Protein AF-A0A1R1I3P3-F1 (afdb_monomer)

Secondary structure (DSSP, 8-state):
--EEEEE-TTSSEEEEEETTEEEEEEE-GGGGGT--HHHHHHHHHHHHHHHSPP-----------EE--GGGHHHHHHHHHHHHHHHHHHHHHHHTTS--TTPEEEEE-TTSSEEEEEETTEEEEEEE-HHHHTT--HHHHHHHHHHHS-SSSB------HHHHHHHHHHHHHHTT-EE-

Mean predicted aligned error: 9.53 Å

Solvent-accessible surface area (backbone atoms only — not comparable to full-atom values): 10132 Å² total; per-residue (Å²): 133,66,75,46,80,47,66,48,98,83,69,39,39,41,36,32,33,48,78,53,29,73,79,45,64,48,66,43,91,66,38,72,85,77,34,56,50,60,55,45,23,51,49,53,26,51,56,53,53,70,68,48,80,75,82,77,70,79,69,84,75,80,74,77,71,59,46,70,51,78,90,39,46,68,61,30,54,48,26,52,47,50,18,51,49,28,44,48,53,40,52,50,36,39,75,71,60,78,46,61,78,71,50,69,45,76,39,63,40,89,87,62,46,37,38,34,34,24,43,52,38,25,68,65,37,44,46,44,33,52,80,54,56,76,71,50,51,66,66,59,53,38,50,53,52,60,66,50,51,58,84,49,37,64,40,82,45,86,73,52,67,35,53,52,50,16,50,51,24,48,57,58,27,51,72,49,46,41,79,112

Structure (mmCIF, N/CA/C/O backbone):
data_AF-A0A1R1I3P3-F1
#
_entry.id   AF-A0A1R1I3P3-F1
#
loop_
_atom_site.group_PDB
_atom_site.id
_atom_site.type_symbol
_atom_site.label_atom_id
_atom_site.label_alt_id
_atom_site.label_comp_id
_atom_site.label_asym_id
_atom_site.label_entity_id
_atom_site.label_seq_id
_atom_site.pdbx_PDB_ins_code
_atom_site.Cartn_x
_atom_site.Cartn_y
_atom_site.Cartn_z
_atom_site.occupancy
_atom_site.B_iso_or_equiv
_atom_site.auth_seq_id
_atom_site.auth_comp_id
_atom_site.auth_asym_id
_atom_site.auth_atom_id
_atom_site.pdbx_PDB_model_num
ATOM 1 N N . MET A 1 1 ? -11.882 16.294 -6.251 1.00 59.34 1 MET A N 1
ATOM 2 C CA . MET A 1 1 ? -11.365 14.958 -5.890 1.00 59.34 1 MET A CA 1
ATOM 3 C C . MET A 1 1 ? -12.566 14.120 -5.475 1.00 59.34 1 MET A C 1
ATOM 5 O O . MET A 1 1 ? -13.520 14.703 -4.979 1.00 59.34 1 MET A O 1
ATOM 9 N N . GLN A 1 2 ? -12.618 12.830 -5.819 1.00 70.75 2 GLN A N 1
ATOM 10 C CA . GLN A 1 2 ? -13.763 11.983 -5.459 1.00 70.75 2 GLN A CA 1
ATOM 11 C C . GLN A 1 2 ? -13.551 11.444 -4.045 1.00 70.75 2 GLN A C 1
ATOM 13 O O . GLN A 1 2 ? -12.570 10.749 -3.788 1.00 70.75 2 GLN A O 1
ATOM 18 N N . GLU A 1 3 ? -14.459 11.804 -3.145 1.00 84.69 3 GLU A N 1
ATOM 19 C CA . GLU A 1 3 ? -14.539 11.258 -1.796 1.00 84.69 3 GLU A CA 1
ATOM 20 C C . GLU A 1 3 ? -15.304 9.933 -1.855 1.00 84.69 3 GLU A C 1
ATOM 22 O O . GLU A 1 3 ? -16.403 9.864 -2.409 1.00 84.69 3 GLU A O 1
ATOM 27 N N . THR A 1 4 ? -14.709 8.869 -1.318 1.00 87.56 4 THR A N 1
ATOM 28 C CA . THR A 1 4 ? -15.334 7.546 -1.248 1.00 87.56 4 THR A CA 1
ATOM 29 C C . THR A 1 4 ? -15.531 7.171 0.211 1.00 87.56 4 THR A C 1
ATOM 31 O O . THR A 1 4 ? -14.561 6.969 0.941 1.00 87.56 4 THR A O 1
ATOM 34 N N . VAL A 1 5 ? -16.791 7.065 0.630 1.00 90.50 5 VAL A N 1
ATOM 35 C CA . VAL A 1 5 ? -17.164 6.587 1.965 1.00 90.50 5 VAL A CA 1
ATOM 36 C C . VAL A 1 5 ? -17.455 5.095 1.888 1.00 90.50 5 VAL A C 1
ATOM 38 O O . VAL A 1 5 ? -18.222 4.638 1.039 1.00 90.50 5 VAL A O 1
ATOM 41 N N . ILE A 1 6 ? -16.815 4.328 2.763 1.00 91.81 6 ILE A N 1
ATOM 42 C CA . ILE A 1 6 ? -16.831 2.871 2.752 1.00 91.81 6 ILE A CA 1
ATOM 43 C C . ILE A 1 6 ? -17.175 2.385 4.153 1.00 91.81 6 ILE A C 1
ATOM 45 O O . ILE A 1 6 ? -16.448 2.654 5.106 1.00 91.81 6 ILE A O 1
ATOM 49 N N . THR A 1 7 ? -18.260 1.630 4.267 1.00 91.81 7 THR A N 1
ATOM 50 C CA . THR A 1 7 ? -18.729 1.067 5.536 1.00 91.81 7 THR A CA 1
ATOM 51 C C . THR A 1 7 ? -18.629 -0.454 5.552 1.00 91.81 7 THR A C 1
ATOM 53 O O . THR A 1 7 ? -18.677 -1.115 4.501 1.00 91.81 7 THR A O 1
ATOM 56 N N . ASP A 1 8 ? -18.454 -1.015 6.748 1.00 91.12 8 ASP A N 1
ATOM 57 C CA . ASP A 1 8 ? -18.639 -2.444 6.984 1.00 91.12 8 ASP A CA 1
ATOM 58 C C . ASP A 1 8 ? -20.129 -2.823 6.952 1.00 91.12 8 ASP A C 1
ATOM 60 O O . ASP A 1 8 ? -21.018 -1.983 7.086 1.00 91.12 8 ASP A O 1
ATOM 64 N N . GLU A 1 9 ? -20.414 -4.117 6.805 1.00 85.62 9 GLU A N 1
ATOM 65 C CA . GLU A 1 9 ? -21.789 -4.635 6.731 1.00 85.62 9 GLU A CA 1
ATOM 66 C C . GLU A 1 9 ? -22.597 -4.366 8.005 1.00 85.62 9 GLU A C 1
ATOM 68 O O . GLU A 1 9 ? -23.824 -4.283 7.965 1.00 85.62 9 GLU A O 1
ATOM 73 N N . SER A 1 10 ? -21.917 -4.212 9.143 1.00 83.50 10 SER A N 1
ATOM 74 C CA . SER A 1 10 ? -22.558 -3.988 10.432 1.00 83.50 10 SER A CA 1
ATOM 75 C C . SER A 1 10 ? -22.779 -2.497 10.749 1.00 83.50 10 SER A C 1
ATOM 77 O O . SER A 1 10 ? -23.494 -2.180 11.707 1.00 83.50 10 SER A O 1
ATOM 79 N N . GLY A 1 11 ? -22.191 -1.587 9.961 1.00 85.81 11 GLY A N 1
ATOM 80 C CA . GLY A 1 11 ? -22.205 -0.138 10.184 1.00 85.81 11 GLY A CA 1
ATOM 81 C C . GLY A 1 11 ? -21.395 0.317 11.404 1.00 85.81 11 GLY A C 1
ATOM 82 O O . GLY A 1 11 ? -21.608 1.414 11.915 1.00 85.81 11 GLY A O 1
ATOM 83 N N . ALA A 1 12 ? -20.513 -0.535 11.922 1.00 88.00 12 ALA A N 1
ATOM 84 C CA . ALA A 1 12 ? -19.663 -0.238 13.067 1.00 88.00 12 ALA A CA 1
ATOM 85 C C . ALA A 1 12 ? -18.351 0.460 12.681 1.00 88.00 12 ALA A C 1
ATOM 87 O O . ALA A 1 12 ? -17.702 1.031 13.556 1.00 88.00 12 ALA A O 1
ATOM 88 N N . ILE A 1 13 ? -17.952 0.406 11.411 1.00 92.19 13 ILE A N 1
ATOM 89 C CA . ILE A 1 13 ? -16.716 0.981 10.888 1.00 92.19 13 ILE A CA 1
ATOM 90 C C . ILE A 1 13 ? -17.043 1.749 9.611 1.00 92.19 13 ILE A C 1
ATOM 92 O O . ILE A 1 13 ? -17.599 1.201 8.660 1.00 92.19 13 ILE A O 1
ATOM 96 N N . GLU A 1 14 ? -16.652 3.017 9.580 1.00 93.31 14 GLU A N 1
ATOM 97 C CA . GLU A 1 14 ? -16.779 3.898 8.421 1.00 93.31 14 GLU A CA 1
ATOM 98 C C . GLU A 1 14 ? -15.404 4.484 8.097 1.00 93.31 14 GLU A C 1
ATOM 100 O O . GLU A 1 14 ? -14.718 5.010 8.975 1.00 93.31 14 GLU A O 1
ATOM 105 N N . ILE A 1 15 ? -14.990 4.363 6.837 1.00 93.56 15 ILE A N 1
ATOM 106 C CA . ILE A 1 15 ? -13.714 4.862 6.327 1.00 93.56 15 ILE A CA 1
ATOM 107 C C . ILE A 1 15 ? -13.992 5.806 5.166 1.00 93.56 15 ILE A C 1
ATOM 109 O O . ILE A 1 15 ? -14.645 5.426 4.193 1.00 93.56 15 ILE A O 1
ATOM 113 N N . THR A 1 16 ? -13.452 7.016 5.250 1.00 93.19 16 THR A N 1
ATOM 114 C CA . THR A 1 16 ? -13.465 7.984 4.155 1.00 93.19 16 THR A CA 1
ATOM 115 C C . THR A 1 16 ? -12.097 8.013 3.493 1.00 93.19 16 THR A C 1
ATOM 117 O O . THR A 1 16 ? -11.084 8.271 4.150 1.00 93.19 16 THR A O 1
ATOM 120 N N . VAL A 1 17 ? -12.077 7.772 2.184 1.00 90.69 17 VAL A N 1
ATOM 121 C CA . VAL A 1 17 ? -10.877 7.830 1.347 1.00 90.69 17 VAL A CA 1
ATOM 122 C C . VAL A 1 17 ? -11.019 8.963 0.340 1.00 90.69 17 VAL A C 1
ATOM 124 O O . VAL A 1 17 ? -12.005 9.026 -0.397 1.00 90.69 17 VAL A O 1
ATOM 127 N N . GLU A 1 18 ? -10.021 9.840 0.284 1.00 90.25 18 GLU A N 1
ATOM 128 C CA . GLU A 1 18 ? -9.917 10.892 -0.724 1.00 90.25 18 GLU A CA 1
ATOM 129 C C . GLU A 1 18 ? -8.714 10.600 -1.631 1.00 90.25 18 GLU A C 1
ATOM 131 O O . GLU A 1 18 ? -7.562 10.594 -1.199 1.00 90.25 18 GLU A O 1
ATOM 136 N N . GLY A 1 19 ? -8.973 10.299 -2.908 1.00 86.50 19 GLY A N 1
ATOM 137 C CA . GLY A 1 19 ? -7.924 9.869 -3.836 1.00 86.50 19 GLY A CA 1
ATOM 138 C C . GLY A 1 19 ? -7.300 8.529 -3.429 1.00 86.50 19 GLY A C 1
ATOM 139 O O . GLY A 1 19 ? -7.876 7.478 -3.695 1.00 86.50 19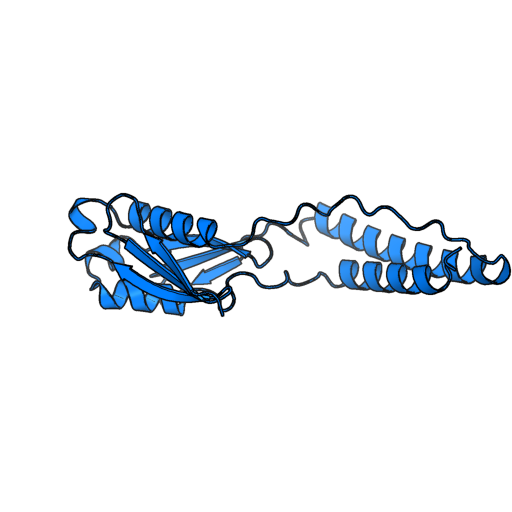 GLY A O 1
ATOM 140 N N . LEU A 1 20 ? -6.117 8.568 -2.810 1.00 88.12 20 LEU A N 1
ATOM 141 C CA . LEU A 1 20 ? -5.396 7.399 -2.286 1.00 88.12 20 LEU A CA 1
ATOM 142 C C . LEU A 1 20 ? -5.003 7.586 -0.815 1.00 88.12 20 LEU A C 1
ATOM 144 O O . LEU A 1 20 ? -4.044 6.972 -0.361 1.00 88.12 20 LEU A O 1
ATOM 148 N N . GLU A 1 21 ? -5.706 8.436 -0.072 1.00 91.25 21 GLU A N 1
ATOM 149 C CA . GLU A 1 21 ? -5.425 8.711 1.338 1.00 91.25 21 GLU A CA 1
ATOM 150 C C . GLU A 1 21 ? -6.662 8.440 2.191 1.00 91.25 21 GLU A C 1
ATOM 152 O O . GLU A 1 21 ? -7.773 8.835 1.833 1.00 91.25 21 GLU A O 1
ATOM 157 N N . VAL A 1 22 ? -6.481 7.767 3.333 1.00 91.50 22 VAL A N 1
ATOM 158 C CA . VAL A 1 22 ? -7.542 7.672 4.342 1.00 91.50 22 VAL A CA 1
ATOM 159 C C . VAL A 1 22 ? -7.579 8.986 5.116 1.00 91.50 22 VAL A C 1
ATOM 161 O O . VAL A 1 22 ? -6.639 9.304 5.843 1.00 91.50 22 VAL A O 1
ATOM 164 N N . VAL A 1 23 ? -8.669 9.737 4.967 1.00 92.69 23 VAL A N 1
ATOM 165 C CA . VAL A 1 23 ? -8.857 11.047 5.615 1.00 92.69 23 VAL A CA 1
ATOM 166 C C . VAL A 1 23 ? -9.720 10.963 6.872 1.00 92.69 23 VAL A C 1
ATOM 168 O O . VAL A 1 23 ? -9.645 11.836 7.734 1.00 92.69 23 VAL A O 1
ATOM 171 N N . SER A 1 24 ? -10.530 9.909 7.010 1.00 92.12 24 SER A N 1
ATOM 172 C CA . SER A 1 24 ? -11.325 9.670 8.214 1.00 92.12 24 SER A CA 1
ATOM 173 C C . SER A 1 24 ? -11.512 8.182 8.481 1.00 92.12 24 SER A C 1
ATOM 175 O O . SER A 1 24 ? -11.724 7.397 7.558 1.00 92.12 24 SER A O 1
ATOM 177 N N . LEU A 1 25 ? -11.470 7.818 9.761 1.00 93.88 25 LEU A N 1
ATOM 178 C CA . LEU A 1 25 ? -11.814 6.503 10.283 1.00 93.88 25 LEU A CA 1
ATOM 179 C C . LEU A 1 25 ? -12.724 6.706 11.493 1.00 93.88 25 LEU A C 1
ATOM 181 O O . LEU A 1 25 ? -12.329 7.322 12.483 1.00 93.88 25 LEU A O 1
ATOM 185 N N . ARG A 1 26 ? -13.943 6.181 11.422 1.00 92.38 26 ARG A N 1
ATOM 186 C CA . ARG A 1 26 ? -14.899 6.182 12.529 1.00 92.38 26 ARG A CA 1
ATOM 187 C C . ARG A 1 26 ? -15.169 4.757 12.966 1.00 92.38 26 ARG A C 1
ATOM 189 O O . ARG A 1 26 ? -15.488 3.896 12.152 1.00 92.38 26 ARG A O 1
ATOM 196 N N . ILE A 1 27 ? -15.068 4.537 14.272 1.00 91.88 27 ILE A N 1
ATOM 197 C CA . ILE A 1 27 ? -15.318 3.250 14.917 1.00 91.88 27 ILE A CA 1
ATOM 198 C C . ILE A 1 27 ? -16.447 3.456 15.929 1.00 91.88 27 ILE A C 1
ATOM 200 O O . ILE A 1 27 ? -16.345 4.293 16.827 1.00 91.88 27 ILE A O 1
ATOM 204 N N . SER A 1 28 ? -17.532 2.700 15.782 1.00 91.19 28 SER A N 1
ATOM 205 C CA . SER A 1 28 ? -18.677 2.718 16.694 1.00 91.19 28 SER A CA 1
ATOM 206 C C . SER A 1 28 ? -18.267 2.286 18.098 1.00 91.19 28 SER A C 1
ATOM 208 O O . SER A 1 28 ? -17.471 1.367 18.262 1.00 91.19 28 SER A O 1
ATOM 210 N N . ALA A 1 29 ? -18.880 2.864 19.131 1.00 87.69 29 ALA A N 1
ATOM 211 C CA . ALA A 1 29 ? -18.634 2.472 20.519 1.00 87.69 29 ALA A CA 1
ATOM 212 C C . ALA A 1 29 ? -18.953 0.996 20.817 1.00 87.69 29 ALA A C 1
ATOM 214 O O . ALA A 1 29 ? -18.327 0.408 21.697 1.00 87.69 29 ALA A O 1
ATOM 215 N N . SER A 1 30 ? -19.867 0.393 20.054 1.00 87.69 30 SER A N 1
ATOM 216 C CA . SER A 1 30 ? -20.256 -1.018 20.170 1.00 87.69 30 SER A CA 1
ATOM 217 C C . SER A 1 30 ? -19.355 -1.982 19.391 1.00 87.69 30 SER A C 1
ATOM 219 O O . SER A 1 30 ? -19.684 -3.159 19.262 1.00 87.69 30 SER A O 1
ATOM 221 N N . TRP A 1 31 ? -18.212 -1.529 18.857 1.00 87.56 31 TRP A N 1
ATOM 222 C CA . TRP A 1 31 ? -17.320 -2.407 18.090 1.00 87.56 31 TRP A CA 1
ATOM 223 C C . TRP A 1 31 ? -16.853 -3.620 18.903 1.00 87.56 31 TRP A C 1
ATOM 225 O O . TRP A 1 31 ? -16.739 -4.706 18.349 1.00 87.56 31 TRP A O 1
ATOM 235 N N . ARG A 1 32 ? -16.649 -3.465 20.219 1.00 87.88 32 ARG A N 1
ATOM 236 C CA . ARG A 1 32 ? -16.201 -4.551 21.110 1.00 87.88 32 ARG A CA 1
ATOM 237 C C . ARG A 1 32 ? -17.240 -5.651 21.303 1.00 87.88 32 ARG A C 1
ATOM 239 O O . ARG A 1 32 ? -16.870 -6.769 21.637 1.00 87.88 32 ARG A O 1
ATOM 246 N N . ASP A 1 33 ? -18.515 -5.349 21.069 1.00 89.44 33 ASP A N 1
ATOM 247 C CA . ASP A 1 33 ? -19.588 -6.345 21.132 1.00 89.44 33 ASP A CA 1
ATOM 248 C C . ASP A 1 33 ? -19.591 -7.249 19.888 1.00 89.44 33 ASP A C 1
ATOM 250 O O . ASP A 1 33 ? -20.281 -8.266 19.855 1.00 89.44 33 ASP A O 1
ATOM 254 N N . ARG A 1 34 ? -18.856 -6.849 18.842 1.00 85.88 34 ARG A N 1
ATOM 255 C CA . ARG A 1 34 ? -18.915 -7.441 17.500 1.00 85.88 34 ARG A CA 1
ATOM 256 C C . ARG A 1 34 ? -17.579 -7.962 17.000 1.00 85.88 34 ARG A C 1
ATOM 258 O O . ARG A 1 34 ? -17.573 -8.909 16.225 1.00 85.88 34 ARG A O 1
ATOM 265 N N . PHE A 1 35 ? -16.484 -7.341 17.422 1.00 89.94 35 PHE A N 1
ATOM 266 C CA . PHE A 1 35 ? -15.144 -7.645 16.952 1.00 89.94 35 PHE A CA 1
ATOM 267 C C . PHE A 1 35 ? -14.174 -7.752 18.121 1.00 89.94 35 PHE A C 1
ATOM 269 O O . PHE A 1 35 ? -14.164 -6.918 19.032 1.00 89.94 35 PHE A O 1
ATOM 276 N N . ASN A 1 36 ? -13.272 -8.723 18.041 1.00 92.31 36 ASN A N 1
ATOM 277 C CA . ASN A 1 36 ? -12.008 -8.643 18.765 1.00 92.31 36 ASN A CA 1
ATOM 278 C C . ASN A 1 36 ? -11.015 -7.702 18.028 1.00 92.31 36 ASN A C 1
ATOM 280 O O . ASN A 1 36 ? -11.242 -7.342 16.871 1.00 92.31 36 ASN A O 1
ATOM 284 N N . PRO A 1 37 ? -9.899 -7.275 18.657 1.00 91.56 37 PRO A N 1
ATOM 285 C CA . PRO A 1 37 ? -8.945 -6.349 18.029 1.00 91.56 37 PRO A CA 1
ATOM 286 C C . PRO A 1 37 ? -8.362 -6.831 16.693 1.00 91.56 37 PRO A C 1
ATOM 288 O O . PRO A 1 37 ? -8.060 -6.017 15.822 1.00 91.56 37 PRO A O 1
ATOM 291 N N . ARG A 1 38 ? -8.224 -8.149 16.513 1.00 91.88 38 ARG A N 1
ATOM 292 C CA . ARG A 1 38 ? -7.738 -8.738 15.265 1.00 91.88 38 ARG A CA 1
ATOM 293 C C . ARG A 1 38 ? -8.794 -8.651 14.165 1.00 91.88 38 ARG A C 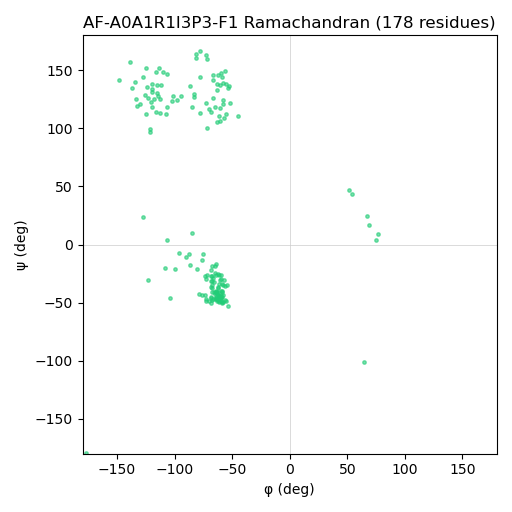1
ATOM 295 O O . ARG A 1 38 ? -8.482 -8.216 13.067 1.00 91.88 38 ARG A O 1
ATOM 302 N N . GLU A 1 39 ? -10.038 -9.006 14.466 1.00 92.69 39 GLU A N 1
ATOM 303 C CA . GLU A 1 39 ? -11.164 -8.886 13.532 1.00 92.69 39 GLU A CA 1
ATOM 304 C C . GLU A 1 39 ? -11.411 -7.427 13.136 1.00 92.69 39 GLU A C 1
ATOM 306 O O . GLU A 1 39 ? -11.695 -7.141 11.973 1.00 92.69 39 GLU A O 1
ATOM 311 N N . LEU A 1 40 ? -11.236 -6.490 14.076 1.00 92.31 40 LEU A N 1
ATOM 312 C CA . LEU A 1 40 ? -11.268 -5.057 13.792 1.00 92.31 40 LEU A CA 1
ATOM 313 C C . LEU A 1 40 ? -10.195 -4.687 12.755 1.00 92.31 40 LEU A C 1
ATOM 315 O O . LEU A 1 40 ? -10.506 -4.062 11.742 1.00 92.31 40 LEU A O 1
ATOM 319 N N . ALA A 1 41 ? -8.948 -5.110 12.980 1.00 93.38 41 ALA A N 1
ATOM 320 C CA . ALA A 1 41 ? -7.829 -4.853 12.077 1.00 93.38 41 ALA A CA 1
ATOM 321 C C . ALA A 1 41 ? -8.039 -5.463 10.680 1.00 93.38 41 ALA A C 1
ATOM 323 O O . ALA A 1 41 ? -7.821 -4.799 9.662 1.00 93.38 41 ALA A O 1
ATOM 324 N N . GLU A 1 42 ? -8.519 -6.707 10.619 1.00 93.12 42 GLU A N 1
ATOM 325 C CA . GLU A 1 42 ? -8.829 -7.415 9.375 1.00 93.12 42 GLU A CA 1
ATOM 326 C C . GLU A 1 42 ? -9.969 -6.729 8.606 1.00 93.12 42 GLU A C 1
ATOM 328 O O . GLU A 1 42 ? -9.874 -6.557 7.386 1.00 93.12 42 GLU A O 1
ATOM 333 N N . THR A 1 43 ? -11.005 -6.263 9.311 1.00 93.88 43 THR A N 1
ATOM 334 C CA . THR A 1 43 ? -12.143 -5.556 8.706 1.00 93.88 43 THR A CA 1
ATOM 335 C C . THR A 1 43 ? -11.711 -4.206 8.143 1.00 93.88 43 THR A C 1
ATOM 337 O O . THR A 1 43 ? -11.978 -3.922 6.975 1.00 93.88 43 THR A O 1
ATOM 340 N N . ILE A 1 44 ? -10.969 -3.400 8.911 1.00 93.25 44 ILE A N 1
ATOM 341 C CA . ILE A 1 44 ? -10.420 -2.122 8.427 1.00 93.25 44 ILE A CA 1
ATOM 342 C C . ILE A 1 44 ? -9.522 -2.366 7.208 1.00 93.25 44 ILE A C 1
ATOM 344 O O . ILE A 1 44 ? -9.673 -1.701 6.182 1.00 93.25 44 ILE A O 1
ATOM 348 N N . SER A 1 45 ? -8.648 -3.374 7.268 1.00 93.94 45 SER A N 1
ATOM 349 C CA . SER A 1 45 ? -7.779 -3.750 6.148 1.00 93.94 45 SER A CA 1
ATOM 350 C C . SER A 1 45 ? -8.573 -4.105 4.890 1.00 93.94 45 SER A C 1
ATOM 352 O O . SER A 1 45 ? -8.219 -3.691 3.786 1.00 93.94 45 SER A O 1
ATOM 354 N N . ALA A 1 46 ? -9.658 -4.869 5.030 1.00 92.62 46 ALA A N 1
ATOM 355 C CA . ALA A 1 46 ? -10.521 -5.239 3.914 1.00 92.62 46 ALA A CA 1
ATOM 356 C C . ALA A 1 46 ? -11.225 -4.021 3.296 1.00 92.62 46 ALA A C 1
ATOM 358 O O . ALA A 1 46 ? -11.252 -3.898 2.069 1.00 92.62 46 ALA A O 1
ATOM 359 N N . LEU A 1 47 ? -11.735 -3.105 4.124 1.00 92.94 47 LEU A N 1
ATOM 360 C CA . LEU A 1 47 ? -12.385 -1.876 3.665 1.00 92.94 47 LEU A CA 1
ATOM 361 C C . LEU A 1 47 ? -11.409 -0.965 2.912 1.00 92.94 47 LEU A C 1
ATOM 363 O O . LEU A 1 47 ? -11.736 -0.512 1.815 1.00 92.94 47 LEU A O 1
ATOM 367 N N . ILE A 1 48 ? -10.197 -0.764 3.442 1.00 92.00 48 ILE A N 1
ATOM 368 C CA . ILE A 1 48 ? -9.155 0.024 2.768 1.00 92.00 48 ILE A CA 1
ATOM 369 C C . ILE A 1 48 ? -8.786 -0.630 1.435 1.00 92.00 48 ILE A C 1
ATOM 371 O O . ILE A 1 48 ? -8.800 0.037 0.407 1.00 92.00 48 ILE A O 1
ATOM 375 N N . ARG A 1 49 ? -8.533 -1.947 1.399 1.00 90.94 49 ARG A N 1
ATOM 376 C CA . ARG A 1 49 ? -8.202 -2.652 0.146 1.00 90.94 49 ARG A CA 1
ATOM 377 C C . ARG A 1 49 ? -9.296 -2.540 -0.915 1.00 90.94 49 ARG A C 1
ATOM 379 O O . ARG A 1 49 ? -8.961 -2.473 -2.094 1.00 90.94 49 ARG A O 1
ATOM 386 N N . ARG A 1 50 ? -10.571 -2.508 -0.511 1.00 88.94 50 ARG A N 1
ATOM 387 C CA . ARG A 1 50 ? -11.718 -2.305 -1.412 1.00 88.94 50 ARG A CA 1
ATOM 388 C C . ARG A 1 50 ? -11.736 -0.901 -2.029 1.00 88.94 50 ARG A C 1
ATOM 390 O O . ARG A 1 50 ? -12.240 -0.749 -3.135 1.00 88.94 50 ARG A O 1
ATOM 397 N N . ALA A 1 51 ? -11.185 0.093 -1.332 1.00 86.94 51 ALA A N 1
ATOM 398 C CA . ALA A 1 51 ? -11.050 1.467 -1.818 1.00 86.94 51 ALA A CA 1
ATOM 399 C C . ALA A 1 51 ? -9.962 1.628 -2.886 1.00 86.94 51 ALA A C 1
ATOM 401 O O . ALA A 1 51 ? -10.000 2.559 -3.686 1.00 86.94 51 ALA A O 1
ATOM 402 N N . LEU A 1 52 ? -8.949 0.760 -2.861 1.00 86.19 52 LEU A N 1
ATOM 403 C CA . LEU A 1 52 ? -7.770 0.919 -3.697 1.00 86.19 52 LEU A CA 1
ATOM 404 C C . LEU A 1 52 ? -8.043 0.477 -5.142 1.00 86.19 52 LEU A C 1
ATOM 406 O O . LEU A 1 52 ? -8.693 -0.549 -5.357 1.00 86.19 52 LEU A O 1
ATOM 410 N N . PRO A 1 53 ? -7.459 1.161 -6.145 1.00 82.94 53 PRO A N 1
ATOM 411 C CA . PRO A 1 53 ? -7.587 0.753 -7.541 1.00 82.94 53 PRO A CA 1
ATOM 412 C C . PRO A 1 53 ? -7.042 -0.668 -7.7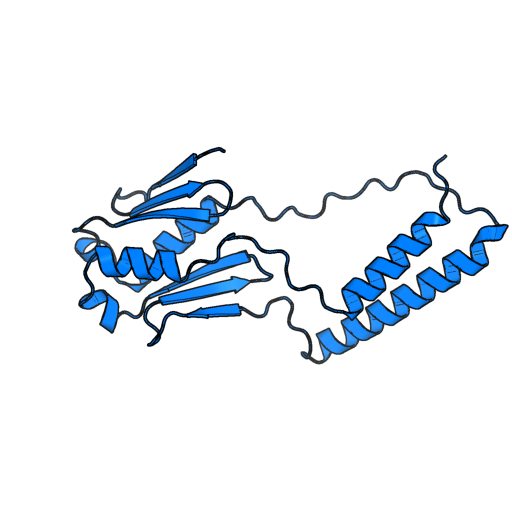23 1.00 82.94 53 PRO A C 1
ATOM 414 O O . PRO A 1 53 ? -6.056 -1.013 -7.057 1.00 82.94 53 PRO A O 1
ATOM 417 N N . PRO A 1 54 ? -7.641 -1.506 -8.587 1.00 77.62 54 PRO A N 1
ATOM 418 C CA . PRO A 1 54 ? -7.122 -2.841 -8.852 1.00 77.62 54 PRO A CA 1
ATOM 419 C C . PRO A 1 54 ? -5.671 -2.751 -9.328 1.00 77.62 54 PRO A C 1
ATOM 421 O O . PRO A 1 54 ? -5.271 -1.771 -9.957 1.00 77.62 54 PRO A O 1
ATOM 424 N N . LEU A 1 55 ? -4.871 -3.773 -9.018 1.00 68.38 55 LEU A N 1
ATOM 425 C CA . LEU A 1 55 ? -3.538 -3.877 -9.596 1.00 68.38 55 LEU A CA 1
ATOM 426 C C . LEU A 1 55 ? -3.729 -3.999 -11.111 1.00 68.38 55 LEU A C 1
ATOM 428 O O . LEU A 1 55 ? -4.280 -5.002 -11.569 1.00 68.38 55 LEU A O 1
ATOM 432 N N . GLU A 1 56 ? -3.346 -2.977 -11.878 1.00 60.44 56 GLU A N 1
ATOM 433 C CA . GLU A 1 56 ? -3.398 -3.067 -13.332 1.00 60.44 56 GLU A CA 1
ATOM 434 C C . GLU A 1 56 ? -2.489 -4.220 -13.756 1.00 60.44 56 GLU A C 1
ATOM 436 O O . GLU A 1 56 ? -1.260 -4.148 -13.678 1.00 60.44 56 GLU A O 1
ATOM 441 N N . ALA A 1 57 ? -3.099 -5.332 -14.170 1.00 52.78 57 ALA A N 1
ATOM 442 C CA . ALA A 1 57 ? -2.385 -6.340 -14.923 1.00 52.78 57 ALA A CA 1
ATOM 443 C C . ALA A 1 57 ? -1.904 -5.631 -16.184 1.00 52.78 57 ALA A C 1
ATOM 445 O O . ALA A 1 57 ? -2.737 -5.121 -16.933 1.00 52.78 57 ALA A O 1
ATOM 446 N N . ALA A 1 58 ? -0.582 -5.546 -16.366 1.00 50.28 58 ALA A N 1
ATOM 447 C CA . ALA A 1 58 ? 0.019 -4.872 -17.506 1.00 50.28 58 ALA A CA 1
ATOM 448 C C . ALA A 1 58 ? -0.728 -5.295 -18.773 1.00 50.28 58 ALA A C 1
ATOM 450 O O . ALA A 1 58 ? -0.685 -6.468 -19.161 1.00 50.28 58 ALA A O 1
ATOM 451 N N . ALA A 1 59 ? -1.477 -4.355 -19.358 1.00 48.00 59 ALA A N 1
ATOM 452 C CA . ALA A 1 59 ? -2.226 -4.630 -20.566 1.00 48.00 59 ALA A CA 1
ATOM 453 C C . ALA A 1 59 ? -1.229 -5.154 -21.608 1.00 48.00 59 ALA A C 1
ATOM 455 O O . ALA A 1 59 ? -0.110 -4.628 -21.690 1.00 48.00 59 ALA A O 1
ATOM 456 N N . PRO A 1 60 ? -1.576 -6.196 -22.380 1.00 50.25 60 PRO A N 1
ATOM 457 C CA . PRO A 1 60 ? -0.708 -6.655 -23.447 1.00 50.25 60 PRO A CA 1
ATOM 458 C C . PRO A 1 60 ? -0.468 -5.470 -24.385 1.00 50.25 60 PRO A C 1
ATOM 460 O O . PRO A 1 60 ? -1.386 -5.020 -25.068 1.00 50.25 60 PRO A O 1
ATOM 463 N N . SER A 1 61 ? 0.748 -4.914 -24.378 1.00 53.72 61 SER A N 1
ATOM 464 C CA . SER A 1 61 ? 1.054 -3.790 -25.252 1.00 53.72 61 SER A CA 1
ATOM 465 C C . SER A 1 61 ? 1.042 -4.315 -26.679 1.00 53.72 61 SER A C 1
ATOM 467 O O . SER A 1 61 ? 1.892 -5.132 -27.045 1.00 53.72 61 SER A O 1
ATOM 469 N N . THR A 1 62 ? 0.101 -3.856 -27.494 1.00 56.25 62 THR A N 1
ATOM 470 C CA . THR A 1 62 ? 0.215 -3.986 -28.944 1.00 56.25 62 THR A CA 1
ATOM 471 C C . THR A 1 62 ? 1.441 -3.183 -29.359 1.00 56.25 62 THR A C 1
ATOM 473 O O . THR A 1 62 ? 1.436 -1.955 -29.286 1.00 56.25 62 THR A O 1
ATOM 476 N N . LEU A 1 63 ? 2.532 -3.877 -29.686 1.00 61.72 63 LEU A N 1
ATOM 477 C CA . LEU A 1 63 ? 3.765 -3.227 -30.111 1.00 61.72 63 LEU A CA 1
ATOM 478 C C . LEU A 1 63 ? 3.510 -2.553 -31.468 1.00 61.72 63 LEU A C 1
ATOM 480 O O . LEU A 1 63 ? 3.044 -3.242 -32.380 1.00 61.72 63 LEU A O 1
ATOM 484 N N . PRO A 1 64 ? 3.786 -1.244 -31.616 1.00 66.00 64 PRO A N 1
ATOM 485 C CA . PRO A 1 64 ? 3.691 -0.583 -32.910 1.00 66.00 64 PRO A CA 1
ATOM 486 C C . PRO A 1 64 ? 4.641 -1.256 -33.903 1.00 66.00 64 PRO A C 1
ATOM 488 O O . PRO A 1 64 ? 5.705 -1.760 -33.529 1.00 66.00 64 PRO A O 1
ATOM 491 N N . GLU A 1 65 ? 4.255 -1.277 -35.177 1.00 73.94 65 GLU A N 1
ATOM 492 C CA . GLU A 1 65 ? 5.115 -1.804 -36.226 1.00 73.94 65 GLU A CA 1
ATOM 493 C C . GLU A 1 65 ? 6.264 -0.815 -36.460 1.00 73.94 65 GLU A C 1
ATOM 495 O O . GLU A 1 65 ? 6.111 0.233 -37.081 1.00 73.94 65 GLU A O 1
ATOM 500 N N . VAL A 1 66 ? 7.422 -1.133 -35.895 1.00 79.38 66 VAL A N 1
ATOM 501 C CA . VAL A 1 66 ? 8.616 -0.286 -35.921 1.00 79.38 66 VAL A CA 1
ATOM 502 C C . VAL A 1 66 ? 9.687 -0.898 -36.811 1.00 79.38 66 VAL A C 1
ATO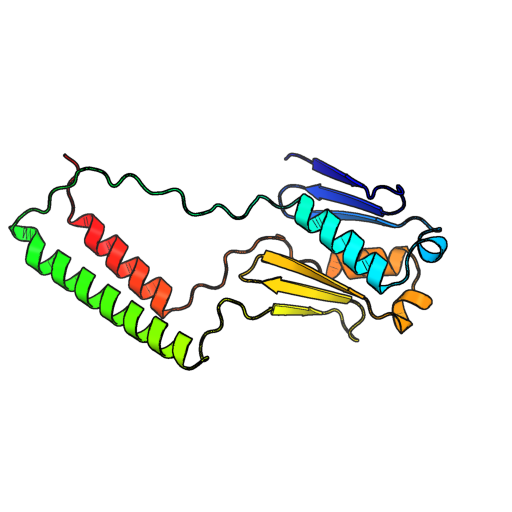M 504 O O . VAL A 1 66 ? 9.812 -2.121 -36.907 1.00 79.38 66 VAL A O 1
ATOM 507 N N . HIS A 1 67 ? 10.497 -0.052 -37.442 1.00 84.44 67 HIS A N 1
ATOM 508 C CA . HIS A 1 67 ? 11.680 -0.485 -38.177 1.00 84.44 67 HIS A CA 1
ATOM 509 C C . HIS A 1 67 ? 12.959 0.069 -37.542 1.00 84.44 67 HIS A C 1
ATOM 511 O O . HIS A 1 67 ? 12.971 1.147 -36.951 1.00 84.44 67 HIS A O 1
ATOM 517 N N . LEU A 1 68 ? 14.047 -0.694 -37.658 1.00 85.00 68 LEU A N 1
ATOM 518 C CA . LEU A 1 68 ? 15.370 -0.319 -37.169 1.00 85.00 68 LEU A CA 1
ATOM 519 C C . LEU A 1 68 ? 16.262 0.018 -38.373 1.00 85.00 68 LEU A C 1
ATOM 521 O O . LEU A 1 68 ? 16.585 -0.890 -39.146 1.00 85.00 68 LEU A O 1
ATOM 525 N N . PRO A 1 69 ? 16.674 1.284 -38.556 1.00 88.12 69 PRO A N 1
ATOM 526 C CA . PRO A 1 69 ? 17.618 1.651 -39.603 1.00 88.12 69 PRO A CA 1
ATOM 527 C C . PRO A 1 69 ? 18.930 0.871 -39.465 1.00 88.12 69 PRO A C 1
ATOM 529 O O . PRO A 1 69 ? 19.457 0.723 -38.360 1.00 88.12 69 PRO A O 1
ATOM 532 N N . LEU A 1 70 ? 19.498 0.409 -40.586 1.00 86.06 70 LEU A N 1
ATOM 533 C CA . LEU A 1 70 ? 20.741 -0.381 -40.581 1.00 86.06 70 LEU A CA 1
ATOM 534 C C . LEU A 1 70 ? 21.899 0.351 -39.880 1.00 86.06 70 LEU A C 1
ATOM 536 O O . LEU A 1 70 ? 22.689 -0.272 -39.173 1.00 86.06 70 LEU A O 1
ATOM 540 N N . SER A 1 71 ? 21.966 1.677 -40.027 1.00 87.50 71 SER A N 1
ATOM 541 C CA . SER A 1 71 ? 22.960 2.542 -39.378 1.00 87.50 71 SER A CA 1
ATOM 542 C C . SER A 1 71 ? 22.842 2.572 -37.851 1.00 87.50 71 SER A C 1
ATOM 544 O O . SER A 1 71 ? 23.832 2.822 -37.167 1.00 87.50 71 SER A O 1
ATOM 546 N N . SER A 1 72 ? 21.661 2.287 -37.304 1.00 89.12 72 SER A N 1
ATOM 547 C CA . SER A 1 72 ? 21.381 2.319 -35.866 1.00 89.12 72 SER A CA 1
ATOM 548 C C . SER A 1 72 ? 21.503 0.949 -35.192 1.00 89.12 72 SER A C 1
ATOM 550 O O . SER A 1 72 ? 21.469 0.873 -33.963 1.00 89.12 72 SER A O 1
ATOM 552 N N . ILE A 1 73 ? 21.696 -0.133 -35.963 1.00 88.75 73 ILE A N 1
ATOM 553 C CA . ILE A 1 73 ? 21.825 -1.505 -35.440 1.00 88.75 73 ILE A CA 1
ATOM 554 C C . ILE A 1 73 ? 22.933 -1.633 -34.383 1.00 88.75 73 ILE A C 1
ATOM 556 O O . ILE A 1 73 ? 22.655 -2.203 -33.324 1.00 88.75 73 ILE A O 1
ATOM 560 N N . PRO A 1 74 ? 24.170 -1.134 -34.598 1.00 91.00 74 PRO A N 1
ATOM 561 C CA . PRO A 1 74 ? 25.237 -1.313 -33.616 1.00 91.00 74 PRO A CA 1
ATOM 562 C C . PRO A 1 74 ? 24.897 -0.681 -32.262 1.00 91.00 74 PRO A C 1
ATOM 564 O O . PRO A 1 74 ? 25.068 -1.333 -31.228 1.00 91.00 74 PRO A O 1
ATOM 567 N N . SER A 1 75 ? 24.357 0.541 -32.275 1.00 90.62 75 SER A N 1
ATOM 568 C CA . SER A 1 75 ? 23.966 1.284 -31.073 1.00 90.62 75 SER A CA 1
ATOM 569 C C . SER A 1 75 ? 22.777 0.635 -30.368 1.00 90.62 75 SER A C 1
ATOM 571 O O . SER A 1 75 ? 22.833 0.398 -29.164 1.00 90.62 75 SER A O 1
ATOM 573 N N . TYR A 1 76 ? 21.749 0.233 -31.119 1.00 91.81 76 TYR A N 1
ATOM 574 C CA . TYR A 1 76 ? 20.611 -0.512 -30.581 1.00 91.81 76 TYR A CA 1
ATOM 575 C C . TYR A 1 76 ? 21.054 -1.804 -29.878 1.00 91.81 76 TYR A C 1
ATOM 577 O O . TYR A 1 76 ? 20.663 -2.082 -28.744 1.00 91.81 76 TYR A O 1
ATOM 585 N N . LEU A 1 77 ? 21.921 -2.595 -30.520 1.00 91.38 77 LEU A N 1
ATOM 586 C CA . LEU A 1 77 ? 22.424 -3.843 -29.945 1.00 91.38 77 LEU A CA 1
ATOM 587 C C . LEU A 1 77 ? 23.339 -3.622 -28.738 1.00 91.38 77 LEU A C 1
ATOM 589 O O . LEU A 1 77 ? 23.458 -4.533 -27.913 1.00 91.38 77 LEU A O 1
ATOM 593 N N . ALA A 1 78 ? 24.025 -2.481 -28.652 1.00 93.25 78 ALA A N 1
ATOM 594 C CA . ALA A 1 78 ? 24.822 -2.113 -27.487 1.00 93.25 78 ALA A CA 1
ATOM 595 C C . ALA A 1 78 ? 23.914 -1.834 -26.280 1.00 93.25 78 ALA A C 1
ATOM 597 O O . ALA A 1 78 ? 24.078 -2.490 -25.250 1.00 93.25 78 ALA A O 1
ATOM 598 N N . GLU A 1 79 ? 22.889 -0.993 -26.445 1.00 93.31 79 GLU A N 1
ATOM 599 C CA . GLU A 1 79 ? 21.895 -0.708 -25.398 1.00 93.31 79 GLU A CA 1
ATOM 600 C C . GLU A 1 79 ? 21.155 -1.979 -24.955 1.00 93.31 79 GLU A C 1
ATOM 602 O O . GLU A 1 79 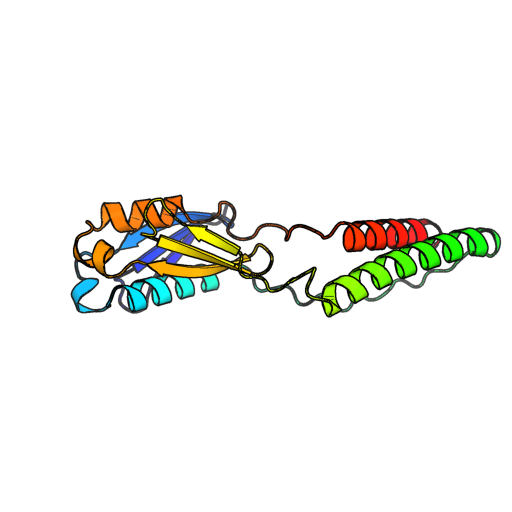? 21.078 -2.297 -23.769 1.00 93.31 79 GLU A O 1
ATOM 607 N N . MET A 1 80 ? 20.706 -2.808 -25.903 1.00 92.00 80 MET A N 1
ATOM 608 C CA . MET A 1 80 ? 20.048 -4.084 -25.591 1.00 92.00 80 MET A CA 1
ATOM 609 C C . MET A 1 80 ? 20.971 -5.088 -24.887 1.00 92.00 80 MET A C 1
ATOM 611 O O . MET A 1 80 ? 20.498 -5.990 -24.189 1.00 92.00 80 MET A O 1
ATOM 615 N N . ARG A 1 81 ? 22.292 -5.010 -25.087 1.00 92.75 81 ARG A N 1
ATOM 616 C CA . ARG A 1 81 ? 23.262 -5.835 -24.347 1.00 92.75 81 ARG A CA 1
ATOM 617 C C . ARG A 1 81 ? 23.457 -5.313 -22.929 1.00 92.75 81 ARG A C 1
ATOM 619 O O . ARG A 1 81 ? 23.464 -6.132 -22.010 1.00 92.75 81 ARG A O 1
ATOM 626 N N . ALA A 1 82 ? 23.572 -3.998 -22.762 1.00 91.81 82 ALA A N 1
ATOM 627 C CA . ALA A 1 82 ? 23.712 -3.355 -21.462 1.00 91.81 82 ALA A CA 1
ATOM 628 C C . ALA A 1 82 ? 22.469 -3.588 -20.587 1.00 91.81 82 ALA A C 1
ATOM 630 O O . ALA A 1 82 ? 22.593 -4.147 -19.496 1.00 91.81 82 ALA A O 1
ATOM 631 N N . GLY A 1 83 ? 21.265 -3.356 -21.123 1.00 90.38 83 GLY A N 1
ATOM 632 C CA . GLY A 1 83 ? 20.009 -3.631 -20.416 1.00 90.38 83 GLY A CA 1
ATOM 633 C C . GLY A 1 83 ? 19.849 -5.103 -20.013 1.00 90.38 83 GLY A C 1
ATOM 634 O O . GLY A 1 83 ? 19.472 -5.412 -18.882 1.00 90.38 83 GLY A O 1
ATOM 635 N N . ARG A 1 84 ? 20.241 -6.049 -20.882 1.00 91.00 84 ARG A N 1
ATOM 636 C CA . ARG A 1 84 ? 20.260 -7.486 -20.535 1.00 91.00 84 ARG A CA 1
ATOM 637 C C . ARG A 1 84 ? 21.318 -7.842 -19.493 1.00 91.00 84 ARG A C 1
ATOM 639 O O . ARG A 1 84 ? 21.139 -8.809 -18.756 1.00 91.00 84 ARG A O 1
ATOM 646 N N . ALA A 1 85 ? 22.450 -7.144 -19.454 1.00 92.12 85 ALA A N 1
ATOM 647 C CA . ALA A 1 85 ? 23.458 -7.349 -18.419 1.00 92.12 85 ALA A CA 1
ATOM 648 C C . ALA A 1 85 ? 22.937 -6.876 -17.054 1.00 92.12 85 ALA A C 1
ATOM 650 O O . ALA A 1 85 ? 23.004 -7.655 -16.105 1.00 92.12 85 ALA A O 1
ATOM 651 N N . ALA A 1 86 ? 22.333 -5.687 -16.991 1.00 89.00 86 ALA A N 1
ATOM 652 C CA . ALA A 1 86 ? 21.684 -5.161 -15.790 1.00 89.00 86 ALA A CA 1
ATOM 653 C C . ALA A 1 86 ? 20.563 -6.081 -15.287 1.00 89.00 86 ALA A C 1
ATOM 655 O O . ALA A 1 86 ? 20.598 -6.543 -14.148 1.00 89.00 86 ALA A O 1
ATOM 656 N N . MET A 1 87 ? 19.660 -6.505 -16.176 1.00 89.00 87 MET A N 1
ATOM 657 C CA . MET A 1 87 ? 18.589 -7.440 -15.819 1.00 89.00 87 MET A CA 1
ATOM 658 C C . MET A 1 87 ? 19.120 -8.797 -15.326 1.00 89.00 87 MET A C 1
ATOM 660 O O . MET A 1 87 ? 18.529 -9.422 -14.449 1.00 89.00 87 MET A O 1
ATOM 664 N N . ARG A 1 88 ? 20.250 -9.280 -15.858 1.00 90.94 88 ARG A N 1
ATOM 665 C CA . ARG A 1 88 ? 20.877 -10.513 -15.356 1.00 90.94 88 ARG A CA 1
ATOM 666 C C . ARG A 1 88 ? 21.438 -10.345 -13.947 1.00 90.94 88 ARG A C 1
ATOM 668 O O . ARG A 1 88 ? 21.260 -11.265 -13.152 1.00 90.94 88 ARG A O 1
ATOM 675 N N . ARG A 1 89 ? 22.075 -9.209 -13.633 1.00 89.62 89 ARG A N 1
ATOM 676 C CA . ARG A 1 89 ? 22.525 -8.898 -12.262 1.00 89.62 89 ARG A CA 1
ATOM 677 C C . ARG A 1 89 ? 21.335 -8.869 -11.313 1.00 89.62 89 ARG A C 1
ATOM 679 O O . ARG A 1 89 ? 21.342 -9.588 -10.318 1.00 89.62 89 ARG A O 1
ATOM 686 N N . TYR A 1 90 ? 20.279 -8.163 -11.708 1.00 85.88 90 TYR A N 1
ATOM 687 C CA . TYR A 1 90 ? 19.028 -8.107 -10.968 1.00 85.88 90 TYR A CA 1
ATOM 688 C C . TYR A 1 90 ? 18.460 -9.506 -10.661 1.00 85.88 90 TYR A C 1
ATOM 690 O O . TYR A 1 90 ? 18.202 -9.848 -9.509 1.00 85.88 90 TYR A O 1
ATOM 698 N N . LEU A 1 91 ? 18.305 -10.358 -11.681 1.00 85.56 91 LEU A N 1
ATOM 699 C CA . LEU A 1 91 ? 17.763 -11.710 -11.508 1.00 85.56 91 LEU A CA 1
ATOM 700 C C . LEU A 1 91 ? 18.674 -12.617 -10.672 1.00 85.56 91 LEU A C 1
ATOM 702 O O . LEU A 1 91 ? 18.173 -13.499 -9.976 1.00 85.56 91 LEU A O 1
ATOM 706 N N . ALA A 1 92 ? 19.994 -12.430 -10.738 1.00 88.12 92 ALA A N 1
ATOM 707 C CA . ALA A 1 92 ? 20.935 -13.159 -9.895 1.00 88.12 92 ALA A CA 1
ATOM 708 C C . ALA A 1 92 ? 20.765 -12.774 -8.418 1.00 88.12 92 ALA A C 1
ATOM 710 O O . ALA A 1 92 ? 20.618 -13.663 -7.583 1.00 88.12 92 ALA A O 1
ATOM 711 N N . ARG A 1 93 ? 20.682 -11.471 -8.118 1.00 85.44 93 ARG A N 1
ATOM 712 C CA . ARG A 1 93 ? 20.434 -10.940 -6.767 1.00 85.44 93 ARG A CA 1
ATOM 713 C C . ARG A 1 93 ? 19.071 -11.370 -6.222 1.00 85.44 93 ARG A C 1
ATOM 715 O O . ARG A 1 93 ? 18.974 -11.795 -5.075 1.00 85.44 93 ARG A O 1
ATOM 722 N N . LEU A 1 94 ? 18.034 -11.365 -7.065 1.00 83.56 94 LEU A N 1
ATOM 723 C CA . LEU A 1 94 ? 16.707 -11.884 -6.718 1.00 83.56 94 LEU A CA 1
ATOM 724 C C . LEU A 1 94 ? 16.761 -13.375 -6.339 1.00 83.56 94 LEU A C 1
ATOM 726 O O . LEU A 1 94 ? 16.184 -13.778 -5.336 1.00 83.56 94 LEU A O 1
ATOM 730 N N . ARG A 1 95 ? 17.475 -14.209 -7.110 1.00 84.44 95 ARG A N 1
ATOM 731 C CA . ARG A 1 95 ? 17.647 -15.642 -6.790 1.00 84.44 95 ARG A CA 1
ATOM 732 C C . ARG A 1 95 ? 18.482 -15.877 -5.535 1.00 84.44 95 ARG A C 1
ATOM 734 O O . ARG A 1 95 ? 18.252 -16.864 -4.848 1.00 84.44 95 ARG A O 1
ATOM 741 N N . ALA A 1 96 ? 19.438 -14.995 -5.260 1.00 85.69 96 ALA A N 1
ATOM 742 C CA . ALA A 1 96 ? 20.238 -15.015 -4.041 1.00 85.69 96 ALA A CA 1
ATOM 743 C C . ALA A 1 96 ? 19.466 -14.505 -2.807 1.00 85.69 96 ALA A C 1
ATOM 745 O O . ALA A 1 96 ? 19.972 -14.616 -1.695 1.00 85.69 96 ALA A O 1
ATOM 746 N N . GLY A 1 97 ? 18.254 -13.961 -2.986 1.00 77.69 97 GLY A N 1
ATOM 747 C CA . GLY A 1 97 ? 17.446 -13.389 -1.906 1.00 77.69 97 GLY A CA 1
ATOM 748 C C . GLY A 1 97 ? 17.911 -12.006 -1.441 1.00 77.69 97 GLY A C 1
ATOM 749 O O . GLY A 1 97 ? 17.403 -11.495 -0.450 1.00 77.69 97 GLY A O 1
ATOM 750 N N . GLU A 1 98 ? 18.856 -11.379 -2.147 1.00 78.81 98 GLU A N 1
ATOM 751 C CA . GLU A 1 98 ? 19.328 -10.019 -1.845 1.00 78.81 98 GLU A CA 1
ATOM 752 C C . GLU A 1 98 ? 18.287 -8.953 -2.196 1.00 78.81 98 GLU A C 1
ATOM 754 O O . GLU A 1 98 ? 18.286 -7.863 -1.627 1.00 78.81 98 GLU A O 1
ATOM 759 N N . VAL A 1 99 ? 17.410 -9.264 -3.153 1.00 68.81 99 VAL A N 1
ATOM 760 C CA . VAL A 1 99 ? 16.249 -8.445 -3.488 1.00 68.81 99 VAL A CA 1
ATOM 761 C C . VAL A 1 99 ? 15.007 -9.266 -3.217 1.00 68.81 99 VAL A C 1
ATOM 763 O O . VAL A 1 99 ? 14.837 -10.339 -3.789 1.00 68.81 99 VAL A O 1
ATOM 766 N N . ASP A 1 100 ? 14.110 -8.730 -2.403 1.00 67.75 100 ASP A N 1
ATOM 767 C CA . ASP A 1 100 ? 12.810 -9.335 -2.165 1.00 67.75 100 ASP A CA 1
ATOM 768 C C . ASP A 1 100 ? 11.709 -8.347 -2.561 1.00 67.75 100 ASP A C 1
ATOM 770 O O . ASP A 1 100 ? 11.327 -7.455 -1.809 1.00 67.75 100 ASP A O 1
ATOM 774 N N . ARG A 1 101 ? 11.201 -8.512 -3.790 1.00 61.03 101 ARG A N 1
ATOM 775 C CA . ARG A 1 101 ? 10.091 -7.710 -4.343 1.00 61.03 101 ARG A CA 1
ATOM 776 C C . ARG A 1 101 ? 8.775 -7.902 -3.588 1.00 61.03 101 ARG A C 1
ATOM 778 O O . ARG A 1 101 ? 7.837 -7.143 -3.811 1.00 61.03 101 ARG A O 1
ATOM 785 N N . ARG A 1 102 ? 8.670 -8.966 -2.792 1.00 61.44 102 ARG A N 1
ATOM 786 C CA . ARG A 1 102 ? 7.486 -9.298 -2.000 1.00 61.44 102 ARG A CA 1
ATOM 787 C C . ARG A 1 102 ? 7.712 -9.028 -0.523 1.00 61.44 102 ARG A C 1
ATOM 789 O O . ARG A 1 102 ? 6.818 -9.346 0.255 1.00 61.44 102 ARG A O 1
ATOM 796 N N . ARG A 1 103 ? 8.871 -8.469 -0.150 1.00 66.88 103 ARG A N 1
ATOM 797 C CA . ARG A 1 103 ? 9.156 -8.158 1.239 1.00 66.88 103 ARG A CA 1
ATOM 798 C C . ARG A 1 103 ? 8.078 -7.222 1.733 1.00 66.88 103 ARG A C 1
ATOM 800 O O . ARG A 1 103 ? 7.845 -6.161 1.156 1.00 66.88 103 ARG A O 1
ATOM 807 N N . GLU A 1 104 ? 7.403 -7.681 2.766 1.00 73.06 104 GLU A N 1
ATOM 808 C CA . GLU A 1 104 ? 6.427 -6.884 3.464 1.00 73.06 104 GLU A CA 1
ATOM 809 C C . GLU A 1 104 ? 7.189 -5.791 4.218 1.00 73.06 104 GLU A C 1
ATOM 811 O O . GLU A 1 104 ? 8.056 -6.077 5.049 1.00 73.06 104 GLU A O 1
ATOM 816 N N . GLU A 1 105 ? 6.949 -4.537 3.849 1.00 81.75 105 GLU A N 1
ATOM 817 C CA . GLU A 1 105 ? 7.441 -3.396 4.609 1.00 81.75 105 GLU A CA 1
ATOM 818 C C . GLU A 1 105 ? 6.460 -3.154 5.754 1.00 81.75 105 GLU A C 1
ATOM 820 O O . GLU A 1 105 ? 5.250 -3.084 5.536 1.00 81.75 105 GLU A O 1
ATOM 825 N N . VAL A 1 106 ? 6.986 -3.047 6.973 1.00 85.31 106 VAL A N 1
ATOM 826 C CA . VAL A 1 106 ? 6.184 -2.824 8.176 1.00 85.31 106 VAL A CA 1
ATOM 827 C C . VAL A 1 106 ? 6.385 -1.384 8.626 1.00 85.31 106 VAL A C 1
ATOM 829 O O . VAL A 1 106 ? 7.502 -0.982 8.953 1.00 85.31 106 VAL A O 1
ATOM 832 N N . LEU A 1 107 ? 5.305 -0.610 8.638 1.00 86.81 107 LEU A N 1
ATOM 833 C CA . LEU A 1 107 ? 5.238 0.694 9.289 1.00 86.81 107 LEU A CA 1
ATOM 834 C C . LEU A 1 107 ? 4.586 0.497 10.655 1.00 86.81 107 LEU A C 1
ATOM 836 O O . LEU A 1 107 ? 3.495 -0.054 10.729 1.00 86.81 107 LEU A O 1
ATOM 840 N N . GLY A 1 108 ? 5.237 0.916 11.734 1.00 85.94 108 GLY A N 1
ATOM 841 C CA . GLY A 1 108 ? 4.728 0.735 13.094 1.00 85.94 108 GLY A CA 1
ATOM 842 C C . GLY A 1 108 ? 4.645 2.050 13.854 1.00 85.94 108 GLY A C 1
ATOM 843 O O . GLY A 1 108 ? 5.421 2.973 13.597 1.00 85.94 108 GLY A O 1
ATOM 844 N N . THR A 1 109 ? 3.721 2.130 14.808 1.00 85.50 109 THR A N 1
ATOM 845 C CA . THR A 1 109 ? 3.691 3.215 15.796 1.00 85.50 109 THR A CA 1
ATOM 846 C C . THR A 1 109 ? 4.686 2.947 16.935 1.00 85.50 109 THR A C 1
ATOM 848 O O . THR A 1 109 ? 5.093 1.801 17.157 1.00 85.50 109 THR A O 1
ATOM 851 N N . PRO A 1 110 ? 5.097 3.973 17.707 1.00 79.25 110 PRO A N 1
ATOM 852 C CA . PRO A 1 110 ? 5.882 3.761 18.919 1.00 79.25 110 PRO A CA 1
ATOM 853 C C . PRO A 1 110 ? 5.199 2.766 19.870 1.00 79.25 110 PRO A C 1
ATOM 855 O O . PRO A 1 110 ? 4.011 2.892 20.168 1.00 79.25 110 PRO A O 1
ATOM 858 N N . HIS A 1 111 ? 5.975 1.823 20.413 1.00 83.12 111 HIS A N 1
ATOM 859 C CA . HIS A 1 111 ? 5.492 0.748 21.295 1.00 83.12 111 HIS A CA 1
ATOM 860 C C . HIS A 1 111 ? 4.578 -0.291 20.623 1.00 83.12 111 HIS A C 1
ATOM 862 O O . HIS A 1 111 ? 3.779 -0.919 21.321 1.00 83.12 111 HIS A O 1
ATOM 868 N N . ASP A 1 112 ? 4.687 -0.462 19.303 1.00 87.12 112 ASP A N 1
ATOM 869 C CA . ASP A 1 112 ? 4.054 -1.546 18.543 1.00 87.12 112 ASP A CA 1
ATOM 870 C C . ASP A 1 112 ? 2.533 -1.620 18.777 1.00 87.12 112 ASP A C 1
ATOM 872 O O . ASP A 1 112 ? 1.970 -2.688 19.028 1.00 87.12 112 ASP A O 1
ATOM 876 N N . ARG A 1 113 ? 1.850 -0.462 18.788 1.00 91.06 113 ARG A N 1
ATOM 877 C CA . ARG A 1 113 ? 0.393 -0.391 19.030 1.00 91.06 113 ARG A CA 1
ATOM 878 C C . ARG A 1 113 ? -0.389 -0.752 17.777 1.00 91.06 113 ARG A C 1
ATOM 880 O O . ARG A 1 113 ? -1.382 -1.477 17.861 1.00 91.06 113 ARG A O 1
ATOM 887 N N . VAL A 1 114 ? 0.065 -0.237 16.639 1.00 92.44 114 VAL A N 1
ATOM 888 C CA . VAL A 1 114 ? -0.483 -0.511 15.313 1.00 92.44 114 VAL A CA 1
ATOM 889 C C . VAL A 1 114 ? 0.676 -0.728 14.352 1.00 92.44 114 VAL A C 1
ATOM 891 O O . VAL A 1 114 ? 1.635 0.041 14.340 1.00 92.44 114 VAL A O 1
ATOM 894 N N . GLU A 1 115 ? 0.558 -1.768 13.540 1.00 92.69 115 GLU A N 1
ATOM 895 C CA . GLU A 1 115 ? 1.475 -2.091 12.454 1.00 92.69 115 GLU A CA 1
ATOM 896 C C . GLU A 1 115 ? 0.700 -2.077 11.139 1.00 92.69 115 GLU A C 1
ATOM 898 O O . GLU A 1 115 ? -0.429 -2.559 11.065 1.00 92.69 115 GLU A O 1
ATOM 903 N N . VAL A 1 116 ? 1.294 -1.522 10.093 1.00 92.62 116 VAL A N 1
ATOM 904 C CA . VAL A 1 116 ? 0.770 -1.498 8.733 1.00 92.62 116 VAL A CA 1
ATOM 905 C C . VAL A 1 116 ? 1.750 -2.216 7.833 1.00 92.62 116 VAL A C 1
ATOM 907 O O . VAL A 1 116 ? 2.942 -1.928 7.820 1.00 92.62 116 VAL A O 1
ATOM 910 N N . PHE A 1 117 ? 1.210 -3.123 7.040 1.00 90.06 117 PHE A N 1
ATOM 911 C CA . PHE A 1 117 ? 1.938 -3.940 6.098 1.00 90.06 117 PHE A CA 1
ATOM 912 C C . PHE A 1 117 ? 1.771 -3.383 4.691 1.00 90.06 117 PHE A C 1
ATOM 914 O O . PHE A 1 117 ? 0.649 -3.173 4.213 1.00 90.06 117 PHE A O 1
ATOM 921 N N . LEU A 1 118 ? 2.891 -3.173 4.009 1.00 88.31 118 LEU A N 1
ATOM 922 C CA . LEU A 1 118 ? 2.950 -2.779 2.611 1.00 88.31 118 LEU A CA 1
ATOM 923 C C . LEU A 1 118 ? 3.612 -3.878 1.793 1.00 88.31 118 LEU A C 1
ATOM 925 O O . LEU A 1 118 ? 4.642 -4.423 2.171 1.00 88.31 118 LEU A O 1
ATOM 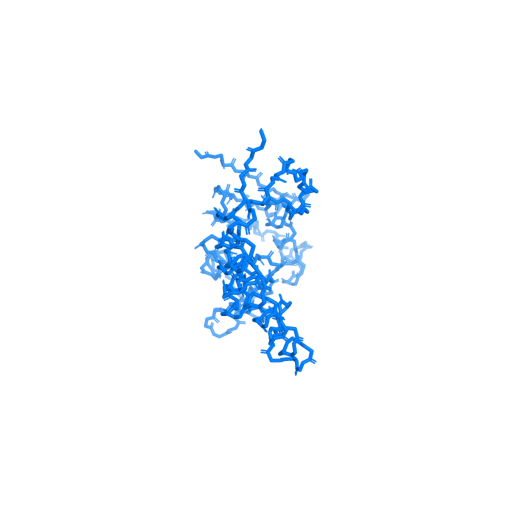929 N N . THR A 1 119 ? 3.055 -4.178 0.626 1.00 85.19 119 THR A N 1
ATOM 930 C CA . THR A 1 119 ? 3.674 -5.080 -0.347 1.00 85.19 119 THR A CA 1
ATOM 931 C C . THR A 1 119 ? 3.915 -4.306 -1.631 1.00 85.19 119 THR A C 1
ATOM 933 O O . THR A 1 119 ? 2.964 -3.827 -2.249 1.00 85.19 119 THR A O 1
ATOM 936 N N . ALA A 1 120 ? 5.181 -4.184 -2.040 1.00 78.62 120 ALA A N 1
ATOM 937 C CA . ALA A 1 120 ? 5.579 -3.437 -3.237 1.00 78.62 120 ALA A CA 1
ATOM 938 C C . ALA A 1 120 ? 5.000 -2.003 -3.274 1.00 78.62 120 ALA A C 1
ATOM 940 O O . ALA A 1 120 ? 4.426 -1.583 -4.278 1.00 78.62 120 ALA A O 1
ATOM 941 N N . GLY A 1 121 ? 5.105 -1.276 -2.155 1.00 82.31 121 GLY A N 1
ATOM 942 C CA . GLY A 1 121 ? 4.611 0.101 -2.021 1.00 82.31 121 GLY A CA 1
ATOM 943 C C . GLY A 1 121 ? 3.089 0.238 -1.887 1.00 82.31 121 GLY A C 1
ATOM 944 O O . GLY A 1 121 ? 2.580 1.352 -1.825 1.00 82.31 121 GLY A O 1
ATOM 945 N N . ARG A 1 122 ? 2.332 -0.862 -1.825 1.00 88.38 122 ARG A N 1
ATOM 946 C CA . ARG A 1 122 ? 0.868 -0.843 -1.706 1.00 88.38 122 ARG A CA 1
ATOM 947 C C . ARG A 1 122 ? 0.404 -1.367 -0.353 1.00 88.38 122 ARG A C 1
ATOM 949 O O . ARG A 1 122 ? 0.866 -2.422 0.075 1.00 88.38 122 ARG A O 1
ATOM 956 N N . PHE A 1 123 ? -0.572 -0.695 0.263 1.00 90.69 123 PHE A N 1
ATOM 957 C CA . PHE A 1 123 ? -1.240 -1.183 1.476 1.00 90.69 123 PHE A CA 1
ATOM 958 C C . PHE A 1 123 ? -1.755 -2.620 1.308 1.00 90.69 123 PHE A C 1
ATOM 960 O O . PHE A 1 123 ? -2.565 -2.914 0.420 1.00 90.69 123 PHE A O 1
ATOM 967 N N . HIS A 1 124 ? -1.277 -3.507 2.180 1.00 89.56 124 HIS A N 1
ATOM 968 C CA . HIS A 1 124 ? -1.673 -4.907 2.248 1.00 89.56 124 HIS A CA 1
ATOM 969 C C . HIS A 1 124 ? -2.619 -5.167 3.420 1.00 89.56 124 HIS A C 1
ATOM 971 O O . HIS A 1 124 ? -3.654 -5.813 3.241 1.00 89.56 124 HIS A O 1
ATOM 977 N N . GLY A 1 125 ? -2.306 -4.644 4.601 1.00 91.00 125 GLY A N 1
ATOM 978 C CA . GLY A 1 125 ? -3.115 -4.8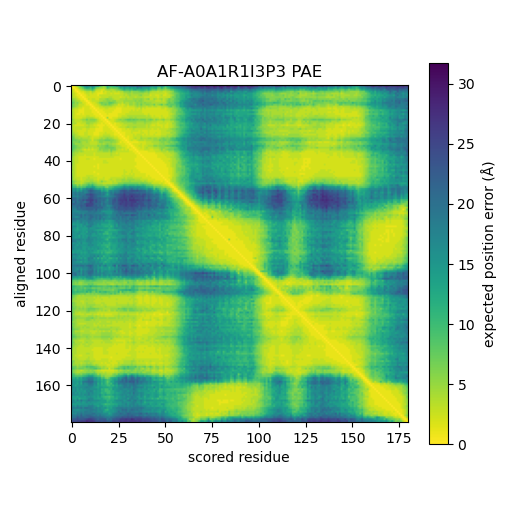43 5.794 1.00 91.00 125 GLY A CA 1
ATOM 979 C C . GLY A 1 125 ? -2.571 -4.081 6.988 1.00 91.00 125 GLY A C 1
ATOM 980 O O . GLY A 1 125 ? -1.567 -3.383 6.885 1.00 91.00 125 GLY A O 1
ATOM 981 N N . LEU A 1 126 ? -3.241 -4.225 8.121 1.00 94.81 126 LEU A N 1
ATOM 982 C CA . LEU A 1 126 ? -2.786 -3.699 9.396 1.00 94.81 126 LEU A CA 1
ATOM 983 C C . LEU A 1 126 ? -3.034 -4.708 10.516 1.00 94.81 126 LEU A C 1
ATOM 985 O O . LEU A 1 126 ? -3.920 -5.559 10.416 1.00 94.81 126 LEU A O 1
ATOM 989 N N . GLN A 1 127 ? -2.274 -4.574 11.591 1.00 93.56 127 GLN A N 1
ATOM 990 C CA . GLN A 1 127 ? -2.424 -5.310 12.833 1.00 93.56 127 GLN A CA 1
ATOM 991 C C . GLN A 1 127 ? -2.494 -4.327 13.998 1.00 93.56 127 GLN A C 1
ATOM 993 O O . GLN A 1 127 ? -1.850 -3.283 14.000 1.00 93.56 127 GLN A O 1
ATOM 998 N N . ILE A 1 128 ? -3.309 -4.664 14.995 1.00 93.50 128 ILE A N 1
ATOM 999 C CA . ILE A 1 128 ? -3.481 -3.864 16.205 1.00 93.50 128 ILE A CA 1
ATOM 1000 C C . ILE A 1 128 ? -3.060 -4.721 17.394 1.00 93.50 128 ILE A C 1
ATOM 1002 O O . ILE A 1 128 ? -3.486 -5.873 17.516 1.00 93.50 128 ILE A O 1
ATOM 1006 N N . ASN A 1 129 ? -2.262 -4.155 18.295 1.00 93.75 129 ASN A N 1
ATOM 1007 C CA . ASN A 1 129 ? -1.890 -4.812 19.535 1.00 93.75 129 ASN A CA 1
ATOM 1008 C C . ASN A 1 129 ? -3.134 -5.017 20.421 1.00 93.75 129 ASN A C 1
ATOM 1010 O O . ASN A 1 129 ? -3.765 -4.038 20.843 1.00 93.75 129 ASN A O 1
ATOM 1014 N N . PRO A 1 130 ? -3.497 -6.273 20.735 1.00 92.38 130 PRO A N 1
ATOM 1015 C CA . PRO A 1 130 ? -4.745 -6.568 21.425 1.00 92.38 130 PRO A CA 1
ATOM 1016 C C . PRO A 1 130 ? -4.762 -6.058 22.871 1.00 92.38 130 PRO A C 1
ATOM 1018 O O . PRO A 1 130 ? -5.807 -5.610 23.346 1.00 92.38 130 PRO A O 1
ATOM 1021 N N . GLU A 1 131 ? -3.623 -6.082 23.569 1.00 92.06 131 GLU A N 1
ATOM 1022 C CA . GLU A 1 131 ? -3.532 -5.638 24.965 1.00 92.06 131 GLU A CA 1
ATOM 1023 C C . GLU A 1 131 ? -3.724 -4.128 25.095 1.00 92.06 131 GLU A C 1
ATOM 1025 O O . GLU A 1 131 ? -4.343 -3.642 26.049 1.00 92.06 131 GLU A O 1
ATOM 1030 N N . TRP A 1 132 ? -3.207 -3.385 24.117 1.00 94.06 132 TRP A N 1
ATOM 1031 C CA . TRP A 1 132 ? -3.392 -1.947 24.025 1.00 94.06 132 TRP A CA 1
ATOM 1032 C C . TRP A 1 132 ? -4.822 -1.592 23.596 1.00 94.06 132 TRP A C 1
ATOM 1034 O O . TRP A 1 132 ? -5.486 -0.809 24.280 1.00 94.06 132 TRP A O 1
ATOM 1044 N N . ALA A 1 133 ? -5.349 -2.219 22.538 1.00 91.38 133 ALA A N 1
ATOM 1045 C CA . ALA A 1 133 ? -6.697 -1.953 22.021 1.00 91.38 133 ALA A CA 1
ATOM 1046 C C . ALA A 1 133 ? -7.814 -2.225 23.042 1.00 91.38 133 ALA A C 1
ATOM 1048 O O . ALA A 1 133 ? -8.849 -1.545 23.056 1.00 91.38 133 ALA A O 1
ATOM 1049 N N . ALA A 1 134 ? -7.599 -3.189 23.941 1.00 89.38 134 ALA A N 1
ATOM 1050 C CA . ALA A 1 134 ? -8.513 -3.471 25.043 1.00 89.38 134 ALA A CA 1
ATOM 1051 C C . ALA A 1 134 ? -8.702 -2.264 25.984 1.00 89.38 134 ALA A C 1
ATOM 1053 O O . ALA A 1 134 ? -9.773 -2.109 26.568 1.00 89.38 134 ALA A O 1
ATOM 1054 N N . LYS A 1 135 ? -7.689 -1.396 26.111 1.00 91.56 135 LYS A N 1
ATOM 1055 C CA . LYS A 1 135 ? -7.666 -0.246 27.034 1.00 91.56 135 LYS A CA 1
ATOM 1056 C C . LYS A 1 135 ? -7.793 1.102 26.321 1.00 91.56 135 LYS A C 1
ATOM 1058 O O . LYS A 1 135 ? -8.136 2.096 26.956 1.00 91.56 135 LYS A O 1
ATOM 1063 N N . ALA A 1 136 ? -7.501 1.145 25.024 1.00 90.75 136 ALA A N 1
ATOM 1064 C CA . ALA A 1 136 ? -7.523 2.362 24.229 1.00 90.75 136 ALA A CA 1
ATOM 1065 C C . ALA A 1 136 ? -8.943 2.941 24.081 1.00 90.75 136 ALA A C 1
ATOM 1067 O O . ALA A 1 136 ? -9.943 2.216 23.979 1.00 90.75 136 ALA A O 1
ATOM 1068 N N . SER A 1 137 ? -9.034 4.272 24.043 1.00 92.75 137 SER A N 1
ATOM 1069 C CA . SER A 1 137 ? -10.262 4.960 23.640 1.00 92.75 137 SER A CA 1
ATOM 1070 C C . SER A 1 137 ? -10.481 4.809 22.129 1.00 92.75 137 SER A C 1
ATOM 1072 O O . SER A 1 137 ? -9.545 4.532 21.381 1.00 92.75 137 SER A O 1
ATOM 1074 N N . LEU A 1 138 ? -11.720 5.006 21.665 1.00 91.25 138 LEU A N 1
ATOM 1075 C CA . LEU A 1 138 ? -12.041 4.968 20.227 1.00 91.25 138 LEU A CA 1
ATOM 1076 C C . LEU A 1 138 ? -11.232 6.003 19.444 1.00 91.25 138 LEU A C 1
ATOM 1078 O O . LEU A 1 138 ? -10.733 5.707 18.366 1.00 91.25 138 LEU A O 1
ATOM 1082 N N . GLN A 1 139 ? -11.087 7.194 20.028 1.00 91.25 139 GLN A N 1
ATOM 1083 C CA . GLN A 1 139 ? -10.316 8.283 19.446 1.00 91.25 139 GLN A CA 1
ATOM 1084 C C . GLN A 1 139 ? -8.843 7.891 19.303 1.00 91.25 139 GLN A C 1
ATOM 1086 O O . GLN A 1 139 ? -8.294 8.009 18.219 1.00 91.25 139 GLN A O 1
ATOM 1091 N N . ALA A 1 140 ? -8.235 7.329 20.355 1.00 92.31 140 ALA A N 1
ATOM 1092 C CA . ALA A 1 140 ? -6.844 6.882 20.301 1.00 92.31 140 ALA A CA 1
ATOM 1093 C C . ALA A 1 140 ? -6.627 5.766 19.266 1.00 92.31 140 ALA A C 1
ATOM 1095 O O . ALA A 1 140 ? -5.609 5.759 18.588 1.00 92.31 140 ALA A O 1
ATOM 1096 N N . LEU A 1 141 ? -7.583 4.840 19.120 1.00 92.25 141 LEU A N 1
ATOM 1097 C CA . LEU A 1 141 ? -7.537 3.816 18.071 1.00 92.25 141 LEU A CA 1
ATOM 1098 C C . LEU A 1 141 ? -7.560 4.436 16.672 1.00 92.25 141 LEU A C 1
ATOM 1100 O O . LEU A 1 141 ? -6.732 4.082 15.839 1.00 92.25 141 LEU A O 1
ATOM 1104 N N . ALA A 1 142 ? -8.502 5.347 16.420 1.00 92.88 142 ALA A N 1
ATOM 1105 C CA . ALA A 1 142 ? -8.640 5.989 15.120 1.00 92.88 142 ALA A CA 1
ATOM 1106 C C . ALA A 1 142 ? -7.410 6.838 14.772 1.00 92.88 142 ALA A C 1
ATOM 1108 O O . ALA A 1 142 ? -6.885 6.712 13.668 1.00 92.88 142 ALA A O 1
ATOM 1109 N N . ASP A 1 143 ? -6.927 7.643 15.718 1.00 93.44 143 ASP A N 1
ATOM 1110 C CA . ASP A 1 143 ? -5.789 8.538 15.514 1.00 93.44 143 ASP A CA 1
ATOM 1111 C C . ASP A 1 143 ? -4.504 7.755 15.220 1.00 93.44 143 ASP A C 1
ATOM 1113 O O . ASP A 1 143 ? -3.838 8.041 14.231 1.00 93.44 143 ASP A O 1
ATOM 1117 N N . GLU A 1 144 ? -4.201 6.712 15.998 1.00 93.50 144 GLU A N 1
ATOM 1118 C CA . GLU A 1 144 ? -2.997 5.890 15.793 1.00 93.50 144 GLU A CA 1
ATOM 1119 C C . GLU A 1 144 ? -3.028 5.152 14.452 1.00 93.50 144 GLU A C 1
ATOM 1121 O O . GLU A 1 144 ? -2.015 5.088 13.759 1.00 93.50 144 GLU A O 1
ATOM 1126 N N . ILE A 1 145 ? -4.194 4.632 14.044 1.00 92.81 145 ILE A N 1
ATOM 1127 C CA . ILE A 1 145 ? -4.350 4.000 12.727 1.00 92.81 145 ILE A CA 1
ATOM 1128 C C . ILE A 1 145 ? -4.136 5.035 11.612 1.00 92.81 145 ILE A C 1
ATOM 1130 O O . ILE A 1 145 ? -3.407 4.767 10.660 1.00 92.81 145 ILE A O 1
ATOM 1134 N N . LEU A 1 146 ? -4.743 6.220 11.712 1.00 92.94 146 LEU A N 1
ATOM 1135 C CA . LEU A 1 146 ? -4.603 7.279 10.704 1.00 92.94 146 LEU A CA 1
ATOM 1136 C C . LEU A 1 146 ? -3.192 7.878 10.645 1.00 92.94 146 LEU A C 1
ATOM 1138 O O . LEU A 1 146 ? -2.789 8.397 9.598 1.00 92.94 146 LEU A O 1
ATOM 1142 N N . GLU A 1 147 ? -2.460 7.840 11.755 1.00 92.06 147 GLU A N 1
ATOM 1143 C CA . GLU A 1 147 ? -1.082 8.314 11.849 1.00 92.06 147 GLU A CA 1
ATOM 1144 C C . GLU A 1 147 ? -0.106 7.362 11.151 1.00 92.06 147 GLU A C 1
ATOM 1146 O O . GLU A 1 147 ? 0.752 7.824 10.400 1.00 92.06 147 GLU A O 1
ATOM 1151 N N . VAL A 1 148 ? -0.258 6.046 11.344 1.00 92.88 148 VAL A N 1
ATOM 1152 C CA . VAL A 1 148 ? 0.657 5.041 10.769 1.00 92.88 148 VAL A CA 1
ATOM 1153 C C . VAL A 1 148 ? 0.372 4.720 9.301 1.00 92.88 148 VAL A C 1
ATOM 1155 O O . VAL A 1 148 ? 1.245 4.219 8.589 1.00 92.88 148 VAL A O 1
ATOM 1158 N N . LEU A 1 149 ? -0.848 4.989 8.822 1.00 91.75 149 LEU A N 1
ATOM 1159 C CA . LEU A 1 149 ? -1.203 4.730 7.431 1.00 91.75 149 LEU A CA 1
ATOM 1160 C C . LEU A 1 149 ? -0.347 5.581 6.475 1.00 91.75 149 LEU A C 1
ATOM 1162 O O . LEU A 1 149 ? -0.229 6.797 6.653 1.00 91.75 149 LEU A O 1
ATOM 1166 N N . PRO A 1 150 ? 0.210 4.973 5.413 1.00 88.19 150 PRO A N 1
ATOM 1167 C CA . PRO A 1 150 ? 1.003 5.702 4.438 1.00 88.19 150 PRO A CA 1
ATOM 1168 C C . PRO A 1 150 ? 0.137 6.690 3.654 1.00 88.19 150 PRO A C 1
ATOM 1170 O O . PRO 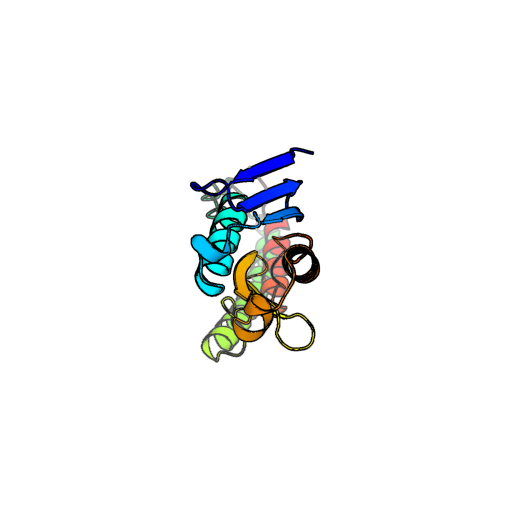A 1 150 ? -0.998 6.392 3.272 1.00 88.19 150 PRO A O 1
ATOM 1173 N N . LYS A 1 151 ? 0.709 7.864 3.380 1.00 89.06 151 LYS A N 1
ATOM 1174 C CA . LYS A 1 151 ? 0.088 8.942 2.601 1.00 89.06 151 LYS A CA 1
ATOM 1175 C C . LYS A 1 151 ? 0.994 9.240 1.404 1.00 89.06 151 LYS A C 1
ATOM 1177 O O . LYS A 1 151 ? 2.028 9.881 1.600 1.00 89.06 151 LYS A O 1
ATOM 1182 N N . PRO A 1 152 ? 0.695 8.720 0.196 1.00 88.25 152 PRO A N 1
ATOM 1183 C CA . PRO A 1 152 ? -0.487 7.938 -0.215 1.00 88.25 152 PRO A CA 1
ATOM 1184 C C . PRO A 1 152 ? -0.428 6.432 0.138 1.00 88.25 152 PRO A C 1
ATOM 1186 O O . PRO A 1 152 ? 0.648 5.877 0.358 1.00 88.25 152 PRO A O 1
ATOM 1189 N N . LEU A 1 153 ? -1.586 5.749 0.102 1.00 86.31 153 LEU A N 1
ATOM 1190 C CA . LEU A 1 153 ? -1.764 4.298 0.334 1.00 86.31 153 LEU A CA 1
ATOM 1191 C C . LEU A 1 153 ? -1.141 3.404 -0.750 1.00 86.31 153 LEU A C 1
ATOM 1193 O O . LEU A 1 153 ? -0.964 2.196 -0.553 1.00 86.31 153 LEU A O 1
ATOM 1197 N N . VAL A 1 154 ? -0.867 3.985 -1.918 1.00 84.44 154 VAL A N 1
ATOM 1198 C CA . VAL A 1 154 ? -0.124 3.353 -3.006 1.00 84.44 154 VAL A CA 1
ATOM 1199 C C . VAL A 1 154 ? 1.033 4.269 -3.354 1.00 84.44 154 VAL A C 1
ATOM 1201 O O . VAL A 1 154 ? 0.838 5.363 -3.879 1.00 84.44 154 VAL A O 1
ATOM 1204 N N . GLN A 1 155 ? 2.233 3.802 -3.062 1.00 80.44 155 GLN A N 1
ATOM 1205 C CA . GLN A 1 155 ? 3.487 4.433 -3.419 1.00 80.44 155 GLN A CA 1
ATOM 1206 C C . GLN A 1 155 ? 4.130 3.629 -4.550 1.00 80.44 155 GLN A C 1
ATOM 1208 O O . GLN A 1 155 ? 3.973 2.403 -4.606 1.00 80.44 155 GLN A O 1
ATOM 1213 N N . PRO A 1 156 ? 4.847 4.285 -5.475 1.00 68.94 156 PRO A N 1
ATOM 1214 C CA . PRO A 1 156 ? 5.688 3.557 -6.407 1.00 68.94 156 PRO A CA 1
ATOM 1215 C C . PRO A 1 156 ? 6.688 2.729 -5.596 1.00 68.94 156 PRO A C 1
ATOM 1217 O O . PRO A 1 156 ? 7.399 3.271 -4.750 1.00 68.94 156 PRO A O 1
ATOM 1220 N N . ALA A 1 157 ? 6.716 1.414 -5.830 1.00 67.00 157 ALA A N 1
ATOM 1221 C CA . ALA A 1 157 ? 7.711 0.549 -5.211 1.00 67.00 157 ALA A CA 1
ATOM 1222 C C . ALA A 1 157 ? 9.106 1.120 -5.487 1.00 67.00 157 ALA A C 1
ATOM 1224 O O . ALA A 1 157 ? 9.382 1.527 -6.620 1.00 67.00 157 ALA A O 1
ATOM 1225 N N . ALA A 1 158 ? 9.976 1.140 -4.474 1.00 65.62 158 ALA A N 1
ATOM 1226 C CA . ALA A 1 158 ? 11.358 1.551 -4.665 1.00 65.62 158 ALA A CA 1
ATOM 1227 C C . ALA A 1 158 ? 11.982 0.684 -5.770 1.00 65.62 158 ALA A C 1
ATOM 1229 O O . ALA A 1 158 ? 12.110 -0.537 -5.639 1.00 65.62 158 ALA A O 1
ATOM 1230 N N . GLU A 1 159 ? 12.295 1.309 -6.903 1.00 68.69 159 GLU A N 1
ATOM 1231 C CA . GLU A 1 159 ? 12.837 0.603 -8.053 1.00 68.69 159 GLU A CA 1
ATOM 1232 C C . GLU A 1 159 ? 14.286 0.210 -7.743 1.00 68.69 159 GLU A C 1
ATOM 1234 O O . GLU A 1 159 ? 15.116 1.059 -7.418 1.00 68.69 159 GLU A O 1
ATOM 1239 N N . ASP A 1 160 ? 14.596 -1.090 -7.800 1.00 80.81 160 ASP A N 1
ATOM 1240 C CA . ASP A 1 160 ? 15.974 -1.556 -7.621 1.00 80.81 160 ASP A CA 1
ATOM 1241 C C . ASP A 1 160 ? 16.862 -0.943 -8.712 1.00 80.81 160 ASP A C 1
ATOM 1243 O O . ASP A 1 160 ? 16.479 -0.896 -9.885 1.00 80.81 160 ASP A O 1
ATOM 1247 N N . ALA A 1 161 ? 18.057 -0.490 -8.332 1.00 82.50 161 ALA A N 1
ATOM 1248 C CA . ALA A 1 161 ? 18.965 0.211 -9.232 1.00 82.50 161 ALA A CA 1
ATOM 1249 C C . ALA A 1 161 ? 19.276 -0.585 -10.513 1.00 82.50 161 ALA A C 1
ATOM 1251 O O . ALA A 1 161 ? 19.381 0.016 -11.579 1.00 82.50 161 ALA A O 1
ATOM 1252 N N . ASP A 1 162 ? 19.364 -1.921 -10.453 1.00 84.19 162 ASP A N 1
ATOM 1253 C CA . ASP A 1 162 ? 19.595 -2.748 -11.643 1.00 84.19 162 ASP A CA 1
ATOM 1254 C C . ASP A 1 162 ? 18.348 -2.834 -12.550 1.00 84.19 162 ASP A C 1
ATOM 1256 O O . ASP A 1 162 ? 18.484 -2.984 -13.767 1.00 84.19 162 ASP A O 1
ATOM 1260 N N . ILE A 1 163 ? 17.134 -2.735 -11.989 1.00 82.62 163 ILE A N 1
ATOM 1261 C CA . ILE A 1 163 ? 15.890 -2.630 -12.776 1.00 82.62 163 ILE A CA 1
ATOM 1262 C C . ILE A 1 163 ? 15.837 -1.268 -13.465 1.00 82.62 163 ILE A C 1
ATOM 1264 O O . ILE A 1 163 ? 15.609 -1.222 -14.674 1.00 82.62 163 ILE A O 1
ATOM 1268 N N . ALA A 1 164 ? 16.087 -0.188 -12.722 1.00 85.19 164 ALA A N 1
ATOM 1269 C CA . ALA A 1 164 ? 16.095 1.170 -13.257 1.00 85.19 164 ALA A CA 1
ATOM 1270 C C . ALA A 1 164 ? 17.142 1.323 -14.378 1.00 85.19 164 ALA A C 1
ATOM 1272 O O . ALA A 1 164 ? 16.843 1.860 -15.446 1.00 85.19 164 ALA A O 1
ATOM 1273 N N . ASP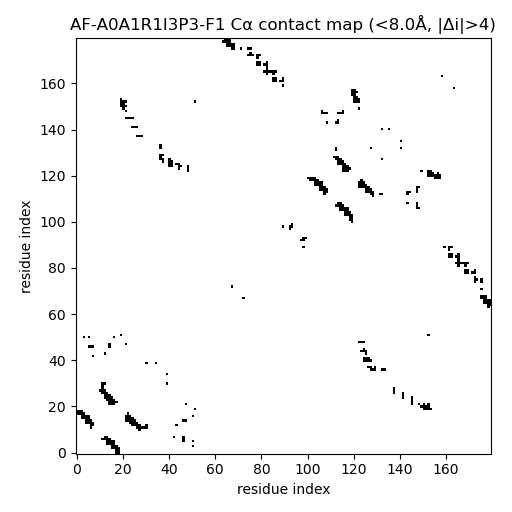 A 1 165 ? 18.345 0.770 -14.182 1.00 86.75 165 ASP A N 1
ATOM 1274 C CA . ASP A 1 165 ? 19.420 0.728 -15.183 1.00 86.75 165 ASP A CA 1
ATOM 1275 C C . ASP A 1 165 ? 18.986 -0.049 -16.440 1.00 86.75 165 ASP A C 1
ATOM 1277 O O . ASP A 1 165 ? 19.111 0.430 -17.572 1.00 86.75 165 ASP A O 1
ATOM 1281 N N . ALA A 1 166 ? 18.368 -1.224 -16.266 1.00 88.06 166 ALA A N 1
ATOM 1282 C CA . ALA A 1 166 ? 17.840 -1.999 -17.386 1.00 88.06 166 ALA A CA 1
ATOM 1283 C C . ALA A 1 166 ? 16.743 -1.246 -18.158 1.00 88.06 166 ALA A C 1
ATOM 1285 O O . ALA A 1 166 ? 16.759 -1.235 -19.393 1.00 88.06 166 ALA A O 1
ATOM 1286 N N . HIS A 1 167 ? 15.805 -0.606 -17.455 1.00 87.62 167 HIS A N 1
ATOM 1287 C CA . HIS A 1 167 ? 14.746 0.201 -18.061 1.00 87.62 167 HIS A CA 1
ATOM 1288 C C . HIS A 1 167 ? 15.305 1.403 -18.824 1.00 87.62 167 HIS A C 1
ATOM 1290 O O . HIS A 1 167 ? 14.863 1.655 -19.946 1.00 87.62 167 HIS A O 1
ATOM 1296 N N . SER A 1 168 ? 16.313 2.084 -18.276 1.00 90.31 168 SER A N 1
ATOM 1297 C CA . SER A 1 168 ? 17.016 3.181 -18.946 1.00 90.31 168 SER A CA 1
ATOM 1298 C C . SER A 1 168 ? 17.621 2.730 -20.280 1.00 90.31 168 SER A C 1
ATOM 1300 O O . SER A 1 168 ? 17.343 3.328 -21.323 1.00 90.31 168 SER A O 1
ATOM 1302 N N . HIS A 1 169 ? 18.348 1.609 -20.289 1.00 91.75 169 HIS A N 1
ATOM 1303 C CA . HIS A 1 169 ? 18.925 1.045 -21.511 1.00 91.75 169 HIS A CA 1
ATOM 1304 C C . HIS A 1 169 ? 17.864 0.601 -22.528 1.00 91.75 169 HIS A C 1
ATOM 1306 O O . HIS A 1 169 ? 18.005 0.853 -23.725 1.00 91.75 169 HIS A O 1
ATOM 1312 N N . TYR A 1 170 ? 16.765 -0.022 -22.093 1.00 88.56 170 TYR A N 1
ATOM 1313 C CA . TYR A 1 170 ? 15.680 -0.388 -23.009 1.00 88.56 170 TYR A CA 1
ATOM 1314 C C . TYR A 1 170 ? 14.954 0.837 -23.576 1.00 88.56 170 TYR A C 1
ATOM 1316 O O . TYR A 1 170 ? 14.604 0.845 -24.758 1.00 88.56 170 TYR A O 1
ATOM 1324 N N . ALA A 1 171 ? 14.763 1.889 -22.779 1.00 89.00 171 ALA A N 1
ATOM 1325 C CA . ALA A 1 171 ? 14.216 3.155 -23.249 1.00 89.00 171 ALA A CA 1
ATOM 1326 C C . ALA A 1 171 ? 15.163 3.843 -24.247 1.00 89.00 171 ALA A C 1
ATOM 1328 O O . ALA A 1 171 ? 14.710 4.335 -25.280 1.00 89.00 171 ALA A O 1
ATOM 1329 N N . ALA A 1 172 ? 16.475 3.821 -23.995 1.00 88.19 172 ALA A N 1
ATOM 1330 C CA . ALA A 1 172 ? 17.484 4.324 -24.923 1.00 88.19 172 ALA A CA 1
ATOM 1331 C C . ALA A 1 172 ? 17.493 3.528 -26.238 1.00 88.19 172 ALA A C 1
ATOM 1333 O O . ALA A 1 172 ? 17.500 4.127 -27.311 1.00 88.19 172 ALA A O 1
ATOM 1334 N N . ALA A 1 173 ? 17.391 2.195 -26.171 1.00 88.12 173 ALA A N 1
ATOM 1335 C CA . ALA A 1 173 ? 17.294 1.332 -27.347 1.00 88.12 173 ALA A CA 1
ATOM 1336 C C . ALA A 1 173 ? 16.076 1.684 -28.219 1.00 88.12 173 ALA A C 1
ATOM 1338 O O . ALA A 1 173 ? 16.179 1.730 -29.444 1.00 88.12 173 ALA A O 1
ATOM 1339 N N . ARG A 1 174 ? 14.927 1.989 -27.599 1.00 86.81 174 ARG A N 1
ATOM 1340 C CA . ARG A 1 174 ? 13.704 2.377 -28.321 1.00 86.81 174 ARG A CA 1
ATOM 1341 C C . ARG A 1 174 ? 13.864 3.653 -29.147 1.00 86.81 174 ARG A C 1
ATOM 1343 O O . ARG A 1 174 ? 13.198 3.766 -30.164 1.00 86.81 174 ARG A O 1
ATOM 1350 N N . ARG A 1 175 ? 14.773 4.568 -28.787 1.00 87.88 175 ARG A N 1
ATOM 1351 C CA . ARG A 1 175 ? 15.030 5.800 -29.564 1.00 87.88 175 ARG A CA 1
ATOM 1352 C C . ARG A 1 175 ? 15.612 5.536 -30.954 1.00 87.88 175 ARG A C 1
ATOM 1354 O O . ARG A 1 175 ? 15.566 6.415 -31.804 1.00 87.88 175 ARG A O 1
ATOM 1361 N N . TYR A 1 176 ? 16.175 4.349 -31.177 1.00 85.81 176 TYR A N 1
ATOM 1362 C CA . TYR A 1 176 ? 16.687 3.933 -32.484 1.00 85.81 176 TYR A CA 1
ATOM 1363 C C . TYR A 1 176 ? 15.619 3.282 -33.369 1.00 85.81 176 TYR A C 1
ATOM 1365 O O . TYR A 1 176 ? 15.889 2.994 -34.533 1.00 85.81 176 TYR A O 1
ATOM 1373 N N . LEU A 1 177 ? 14.435 3.011 -32.819 1.00 85.56 177 LEU A N 1
ATOM 1374 C CA . LEU A 1 177 ? 13.303 2.475 -33.560 1.00 85.56 177 LEU A CA 1
ATOM 1375 C C . LEU A 1 177 ? 12.523 3.636 -34.174 1.00 85.56 177 LEU A C 1
ATOM 1377 O O . LEU A 1 177 ? 12.289 4.649 -33.519 1.00 85.56 177 LEU A O 1
ATOM 1381 N N . VAL A 1 178 ? 12.123 3.476 -35.429 1.00 81.69 178 VAL A N 1
ATOM 1382 C CA . VAL A 1 178 ? 11.328 4.460 -36.163 1.00 81.69 178 VAL A CA 1
ATOM 1383 C C . VAL A 1 178 ? 9.953 3.850 -36.420 1.00 81.69 178 VAL A C 1
ATOM 1385 O O . VAL A 1 178 ? 9.854 2.737 -36.949 1.00 81.69 178 VAL A O 1
ATOM 1388 N N . GLU A 1 179 ? 8.900 4.553 -36.006 1.00 76.50 179 GLU A N 1
ATOM 1389 C CA . GLU A 1 179 ? 7.514 4.172 -36.300 1.00 76.50 179 GLU A CA 1
ATOM 1390 C C . GLU A 1 179 ? 7.280 4.209 -37.816 1.00 76.50 179 GLU A C 1
ATOM 1392 O O . GLU A 1 179 ? 7.821 5.075 -38.510 1.00 76.50 179 GLU A O 1
ATOM 1397 N N . LYS A 1 180 ? 6.561 3.211 -38.335 1.00 58.25 180 LYS A N 1
ATOM 1398 C CA . LYS A 1 180 ? 6.161 3.175 -39.745 1.00 58.25 180 LYS A CA 1
ATOM 1399 C C . LYS A 1 180 ? 5.030 4.150 -40.042 1.00 58.25 180 LYS A C 1
ATOM 1401 O O . LYS A 1 180 ? 4.102 4.243 -39.211 1.00 58.25 180 LYS A O 1
#

pLDDT: mean 85.36, std 10.1, range [48.0, 94.81]

Foldseek 3Di:
DDWDWFADPVRQWIWIDDPQATPFIHGHPCVVVPDAQFRVFVRVLVRSVVVDDPDPPPDPDPDFPWDFPPVCVVVLVVLLVQLVVLVVVVVVCVVVVVDDQQDWDWQADPPRQKIWTDHQQATRTMGGDRVQVVPDDSVRVGVRVNVRQDVRNHDHRDQDPSNVSSVVSVVVSCVSIDGD

Sequence (180 aa):
MQETVITDESGAIEITVEGLEVVSLRISASWRDRFNPRELAETISALIRRALPPLEAAAPSTLPEVHLPLSSIPSYLAEMRAGRAAMRRYLARLRAGEVDRRREEVLGTPHDRVEVFLTAGRFHGLQINPEWAAKASLQALADEILEVLPKPLVQPAAEDADIADAHSHYAAARRYLVEK

Nearest PDB structures (foldseek):
  6hiw-assembly1_DM  TM=4.591E-01  e=4.267E-01  Trypanosoma brucei brucei
  8fx4-assembly1_A  TM=3.477E-01  e=6.043E+00  Cricetulus griseus

Radius of gyration: 22.83 Å; Cα contacts (8 Å, |Δi|>4): 253; chains: 1; bounding box: 48×31×68 Å